Protein AF-A0A4P1RYN6-F1 (afdb_monomer_lite)

Secondary structure (DSSP, 8-state):
--SHHHHHHHHHHHHHHHHHTT-------EEEEEEEEE--S----EE---BSS-SS--B--SS--TTEEEEE----SSSTTPPPPEEEEEE-SSEEEEEE-SSSSSBTTTS-SPEEEETT-SEEEEEEE-SS-TT-EEEEEEEE--S----S---TT----B-TTSPBPHHHHHHHHTTSTT----TT-EEEE----EEEEEEEETTEEEEEEEE-SS-SS----TTSSS--EEEE-SS-SS---TT-TTTEE-TT-EEEETTEEEEEEEE-TTSSEEEEEE--SPBPPPHHHHHHHHHS---------TTGGG-------

pLDDT: mean 71.54, std 19.65, range [28.23, 97.56]

Radius of gyration: 27.35 Å; chains: 1; bounding box: 57×60×104 Å

Foldseek 3Di:
DDPPVVVVVVVVVVVVVVVVVPPPPVFDKFKWFQDDFFFAPDPDWFFWDWALDDPDPAADDPDPSNQKTKTWDDDLVPDPCQQTWIWIWHDDPFWIWIQTQQLRPRYSPPPPGTDTGTPVDFWDKDWHAYNVHRLQIFIKIKGADDPDDDPDDPDPPDDCQADPQRFGDPVVQVVCCVVPPPRRSHHRGIIMDRFRGWRWGWDADPLGIKIKTKTDQSRRQWQPQAPHPRFIWIFIPPVPPPHTHCPPLLGTAGQQEWDDDPNWIKGWDDADGNRRMTIMGGDPDDHTDPPCVVVCPPVVPPPPPPPDDPVVVVDDDDDDD

Sequence (321 aa):
MNDNGKMRVRFILISILLLFSFTMAFSHPIFVKLTKRTVSDDGSLSFVVFGNSPREHLKLPDINLSKAEFFEEYYTDTESDDPQISIMVMRFPDKDLLYIDKNNDEDLTDDGPPAVFPKNQNDFIFGIVGAKDKKQVTRILLRRWLISRDSGEKKPGHFGIYDSRGNLNREIVTHFAGRYPGFKGEAGSYYLDYRVNVSRGIVRFPDGTFQIGIFDANNNGLFNDGNGENPDLLLIDLNRDGKMSGLNPEEALYYDEGFKIGSQRYSLTEVDPYGRFIKITRATGKEKLPLLERMGGDTLKSTSTFKLNPGFWKLSFSDVI

Structure (mmCIF, N/CA/C/O backbone):
data_AF-A0A4P1RYN6-F1
#
_entry.id   AF-A0A4P1RYN6-F1
#
loop_
_atom_site.group_PDB
_atom_site.id
_atom_site.type_symbol
_atom_site.label_atom_id
_atom_site.label_alt_id
_atom_site.label_comp_id
_atom_site.label_asym_id
_atom_site.label_entity_id
_atom_site.label_seq_id
_atom_site.pdbx_PDB_ins_code
_atom_site.Cartn_x
_atom_site.Cartn_y
_atom_site.Cartn_z
_atom_site.occupancy
_atom_site.B_iso_or_equiv
_atom_site.auth_seq_id
_atom_site.auth_comp_id
_atom_site.auth_asym_id
_atom_site.auth_atom_id
_atom_site.pdbx_PDB_model_num
ATOM 1 N N . MET A 1 1 ? -30.256 -0.277 77.515 1.00 45.88 1 MET A N 1
ATOM 2 C CA . MET A 1 1 ? -29.701 0.685 76.535 1.00 45.88 1 MET A CA 1
ATOM 3 C C . MET A 1 1 ? -29.414 -0.061 75.242 1.00 45.88 1 MET A C 1
ATOM 5 O O . MET A 1 1 ? -28.937 -1.183 75.298 1.00 45.88 1 MET A O 1
ATOM 9 N N . ASN A 1 2 ? -29.831 0.526 74.121 1.00 44.12 2 ASN A N 1
ATOM 10 C CA . ASN A 1 2 ? -30.037 -0.087 72.805 1.00 44.12 2 ASN A CA 1
ATOM 11 C C . ASN A 1 2 ? -28.782 -0.694 72.154 1.00 44.12 2 ASN A C 1
ATOM 13 O O . ASN A 1 2 ? -27.929 0.051 71.680 1.00 44.12 2 ASN A O 1
ATOM 17 N N . ASP A 1 3 ? -28.755 -2.018 71.982 1.00 51.31 3 ASP A N 1
ATOM 18 C CA . ASP A 1 3 ? -27.774 -2.705 71.118 1.00 51.31 3 ASP A CA 1
ATOM 19 C C . ASP A 1 3 ? -28.290 -2.926 69.676 1.00 51.31 3 ASP A C 1
ATOM 21 O O . ASP A 1 3 ? -27.536 -3.210 68.746 1.00 51.31 3 ASP A O 1
ATOM 25 N N . ASN A 1 4 ? -29.581 -2.665 69.437 1.00 49.44 4 ASN A N 1
ATOM 26 C CA . ASN A 1 4 ? -30.209 -2.790 68.114 1.00 49.44 4 ASN A CA 1
ATOM 27 C C . ASN A 1 4 ? -29.807 -1.678 67.122 1.00 49.44 4 ASN A C 1
ATOM 29 O O . ASN A 1 4 ? -30.018 -1.816 65.916 1.00 49.44 4 ASN A O 1
ATOM 33 N N . GLY A 1 5 ? -29.205 -0.581 67.601 1.00 47.53 5 GLY A N 1
ATOM 34 C CA . GLY A 1 5 ? -28.750 0.531 66.756 1.00 47.53 5 GLY A CA 1
ATOM 35 C C . GLY A 1 5 ? -27.442 0.240 66.011 1.00 47.53 5 GLY A C 1
ATOM 36 O O . GLY A 1 5 ? -27.300 0.605 64.846 1.00 47.53 5 GLY A O 1
ATOM 37 N N . LYS A 1 6 ? -26.501 -0.480 66.638 1.00 49.19 6 LYS A N 1
ATOM 38 C CA . LYS A 1 6 ? -25.191 -0.791 66.033 1.00 49.19 6 LYS A CA 1
ATOM 39 C C . LYS A 1 6 ? -25.287 -1.844 64.928 1.00 49.19 6 LYS A C 1
ATOM 41 O O . LYS A 1 6 ? -24.531 -1.782 63.959 1.00 49.19 6 LYS A O 1
ATOM 46 N N . MET A 1 7 ? -26.235 -2.776 65.039 1.00 47.34 7 MET A N 1
ATOM 47 C CA . MET A 1 7 ? -26.428 -3.833 64.043 1.00 47.34 7 MET A CA 1
ATOM 48 C C . MET A 1 7 ? -27.028 -3.281 62.737 1.00 47.34 7 MET A C 1
ATOM 50 O O . MET A 1 7 ? -26.545 -3.609 61.657 1.00 47.34 7 MET A O 1
ATOM 54 N N . ARG A 1 8 ? -27.994 -2.351 62.817 1.00 50.94 8 ARG A N 1
ATOM 55 C CA . ARG A 1 8 ? -28.601 -1.713 61.630 1.00 50.94 8 ARG A CA 1
ATOM 56 C C . ARG A 1 8 ? -27.623 -0.829 60.850 1.00 50.94 8 ARG A C 1
ATOM 58 O O . ARG A 1 8 ? -27.636 -0.857 59.625 1.00 50.94 8 ARG A O 1
ATOM 65 N N . VAL A 1 9 ? -26.731 -0.108 61.533 1.00 53.78 9 VAL A N 1
ATOM 66 C CA . VAL A 1 9 ? -25.724 0.741 60.868 1.00 53.78 9 VAL A CA 1
ATOM 67 C C . VAL A 1 9 ? -24.670 -0.098 60.133 1.00 53.78 9 VAL A C 1
ATOM 69 O O . VAL A 1 9 ? -24.278 0.262 59.027 1.00 53.78 9 VAL A O 1
ATOM 72 N N . ARG A 1 10 ? -24.265 -1.257 60.680 1.00 50.97 10 ARG A N 1
ATOM 73 C CA . ARG A 1 10 ? -23.330 -2.177 60.002 1.00 50.97 10 ARG A CA 1
ATOM 74 C C . ARG A 1 10 ? -23.927 -2.802 58.736 1.00 50.97 10 ARG A C 1
ATOM 76 O O . ARG A 1 10 ? -23.230 -2.880 57.730 1.00 50.97 10 ARG A O 1
ATOM 83 N N . PHE A 1 11 ? -25.208 -3.179 58.750 1.00 50.38 11 PHE A N 1
ATOM 84 C CA . PHE A 1 11 ? -25.887 -3.705 57.556 1.00 50.38 11 PHE A CA 1
ATOM 85 C C . PHE A 1 11 ? -26.091 -2.644 56.466 1.00 50.38 11 PHE A C 1
ATOM 87 O O . PHE A 1 11 ? -25.940 -2.952 55.284 1.00 50.38 11 PHE A O 1
ATOM 94 N N . ILE A 1 12 ? -26.368 -1.391 56.840 1.00 55.41 12 ILE A N 1
ATOM 95 C CA . ILE A 1 12 ? -26.494 -0.284 55.881 1.00 55.41 12 ILE A CA 1
ATOM 96 C C . ILE A 1 12 ? -25.128 0.065 55.272 1.00 55.41 12 ILE A C 1
ATOM 98 O O . ILE A 1 12 ? -25.044 0.229 54.059 1.00 55.41 12 ILE A O 1
ATOM 102 N N . LEU A 1 13 ? -24.044 0.094 56.060 1.00 51.59 13 LEU A N 1
ATOM 103 C CA . LEU A 1 13 ? -22.701 0.359 55.526 1.00 51.59 13 LEU A CA 1
ATOM 104 C C . LEU A 1 13 ? -22.217 -0.742 54.572 1.00 51.59 13 LEU A C 1
ATOM 106 O O . LEU A 1 13 ? -21.633 -0.424 53.545 1.00 51.59 13 LEU A O 1
ATOM 110 N N . ILE A 1 14 ? -22.485 -2.017 54.879 1.00 54.03 14 ILE A N 1
ATOM 111 C CA . ILE A 1 14 ? -22.142 -3.151 54.002 1.00 54.03 14 ILE A CA 1
ATOM 112 C C . ILE A 1 14 ? -22.981 -3.118 52.719 1.00 54.03 14 ILE A C 1
ATOM 114 O O . ILE A 1 14 ? -22.451 -3.382 51.646 1.00 54.03 14 ILE A O 1
ATOM 118 N N . SER A 1 15 ? -24.255 -2.724 52.806 1.00 50.59 15 SER A N 1
ATOM 119 C CA . SER A 1 15 ? -25.119 -2.564 51.629 1.00 50.59 15 SER A CA 1
ATOM 120 C C . SER A 1 15 ? -24.674 -1.391 50.751 1.00 50.59 15 SER A C 1
ATOM 122 O O . SER A 1 15 ? -24.649 -1.532 49.536 1.00 50.59 15 SER A O 1
ATOM 124 N N . ILE A 1 16 ? -24.251 -0.266 51.342 1.00 53.31 16 ILE A N 1
ATOM 125 C CA . ILE A 1 16 ? -23.689 0.882 50.611 1.00 53.31 16 ILE A CA 1
ATOM 126 C C . ILE A 1 16 ? -22.320 0.531 50.011 1.00 53.31 16 ILE A C 1
ATOM 128 O O . ILE A 1 16 ? -22.065 0.892 48.866 1.00 53.31 16 ILE A O 1
ATOM 132 N N . LEU A 1 17 ? -21.467 -0.229 50.712 1.00 47.28 17 LEU A N 1
ATOM 133 C CA . LEU A 1 17 ? -20.202 -0.711 50.148 1.00 47.28 17 LEU A CA 1
ATOM 134 C C . LEU A 1 17 ? -20.437 -1.692 48.991 1.00 47.28 17 LEU A C 1
ATOM 136 O O . LEU A 1 17 ? -19.773 -1.566 47.970 1.00 47.28 17 LEU A O 1
ATOM 140 N N . LEU A 1 18 ? -21.398 -2.617 49.095 1.00 46.75 18 LEU A N 1
ATOM 141 C CA . LEU A 1 18 ? -21.762 -3.545 48.012 1.00 46.75 18 LEU A CA 1
ATOM 142 C C . LEU A 1 18 ? -22.437 -2.837 46.825 1.00 46.75 18 LEU A C 1
ATOM 144 O O . LEU A 1 18 ? -22.185 -3.214 45.684 1.00 46.75 18 LEU A O 1
ATOM 148 N N . LEU A 1 19 ? -23.207 -1.771 47.070 1.00 42.84 19 LEU A N 1
ATOM 149 C CA . LEU A 1 19 ? -23.756 -0.893 46.025 1.00 42.84 19 LEU A CA 1
ATOM 150 C C . LEU A 1 19 ? -22.673 -0.042 45.338 1.00 42.84 19 LEU A C 1
ATOM 152 O O . LEU A 1 19 ? -22.793 0.232 44.147 1.00 42.84 19 LEU A O 1
ATOM 156 N N . PHE A 1 20 ? -21.590 0.317 46.037 1.00 43.56 20 PHE A N 1
ATOM 157 C CA . PHE A 1 20 ? -20.422 0.991 45.448 1.00 43.56 20 PHE A CA 1
ATOM 158 C C . PHE A 1 20 ? -19.385 0.034 44.835 1.00 43.56 20 PHE A C 1
ATOM 160 O O . PHE A 1 20 ? -18.515 0.476 44.090 1.00 43.56 20 PHE A O 1
ATOM 167 N N . SER A 1 21 ? -19.477 -1.274 45.095 1.00 39.53 21 SER A N 1
ATOM 168 C CA . SER A 1 21 ? -18.511 -2.270 44.599 1.00 39.53 21 SER A CA 1
ATOM 169 C C . SER A 1 21 ? -18.768 -2.731 43.158 1.00 39.53 21 SER A C 1
ATOM 171 O O . SER A 1 21 ? -17.970 -3.495 42.624 1.00 39.53 21 SER A O 1
ATOM 173 N N . PHE A 1 22 ? -19.857 -2.295 42.512 1.00 42.94 22 PHE A N 1
ATOM 174 C CA . PHE A 1 22 ? -20.295 -2.837 41.214 1.00 42.94 22 PHE A CA 1
ATOM 175 C C . PHE A 1 22 ? -20.465 -1.816 40.079 1.00 42.94 22 PHE A C 1
ATOM 177 O O . PHE A 1 22 ? -21.094 -2.119 39.068 1.00 42.94 22 PHE A O 1
ATOM 184 N N . THR A 1 23 ? -19.859 -0.631 40.177 1.00 41.22 23 THR A N 1
ATOM 185 C CA . THR A 1 23 ? -19.832 0.335 39.059 1.00 41.22 23 THR A CA 1
ATOM 186 C C . THR A 1 23 ? -18.434 0.684 38.566 1.00 41.22 23 THR A C 1
ATOM 188 O O . THR A 1 23 ? -18.277 1.625 37.794 1.00 41.22 23 THR A O 1
ATOM 191 N N . MET A 1 24 ? -17.417 -0.133 38.859 1.00 43.09 24 MET A N 1
ATOM 192 C CA . MET A 1 24 ? -16.348 -0.294 37.871 1.00 43.09 24 MET A CA 1
ATOM 193 C C . MET A 1 24 ? -16.851 -1.268 36.810 1.00 43.09 24 MET A C 1
ATOM 195 O O . MET A 1 24 ? -16.515 -2.450 36.800 1.00 43.09 24 MET A O 1
ATOM 199 N N . ALA A 1 25 ? -17.712 -0.766 35.923 1.00 45.94 25 ALA A N 1
ATOM 200 C CA . ALA A 1 25 ? -17.967 -1.416 34.652 1.00 45.94 25 ALA A CA 1
ATOM 201 C C . ALA A 1 25 ? -16.651 -1.372 33.869 1.00 45.94 25 ALA A C 1
ATOM 203 O O . ALA A 1 25 ? -16.415 -0.463 33.074 1.00 45.94 25 ALA A O 1
ATOM 204 N N . PHE A 1 26 ? -15.760 -2.327 34.138 1.00 48.12 26 PHE A N 1
ATOM 205 C CA . PHE A 1 26 ? -14.611 -2.579 33.291 1.00 48.12 26 PHE A CA 1
ATOM 206 C C . PHE A 1 26 ? -15.174 -2.954 31.923 1.00 48.12 26 PHE A C 1
ATOM 208 O O . PHE A 1 26 ? -15.639 -4.070 31.679 1.00 48.12 26 PHE A O 1
ATOM 215 N N . SER A 1 27 ? -15.217 -1.955 31.047 1.00 62.97 27 SER A N 1
ATOM 216 C CA . SER A 1 27 ? -15.398 -2.127 29.619 1.00 62.97 27 SER A CA 1
ATOM 217 C C . SER A 1 27 ? -14.390 -3.174 29.172 1.00 62.97 27 SER A C 1
ATOM 219 O O . SER A 1 27 ? -13.199 -2.873 29.094 1.00 62.97 27 SER A O 1
ATOM 221 N N . HIS A 1 28 ? -14.850 -4.392 28.894 1.00 78.75 28 HIS A N 1
ATOM 222 C CA . HIS A 1 28 ? -13.962 -5.419 28.377 1.00 78.75 28 HIS A CA 1
ATOM 223 C C . HIS A 1 28 ? -13.408 -4.924 27.036 1.00 78.75 28 HIS A C 1
ATOM 225 O O . HIS A 1 28 ? -14.199 -4.518 26.177 1.00 78.75 28 HIS A O 1
ATOM 231 N N . PRO A 1 29 ? -12.077 -4.886 26.863 1.00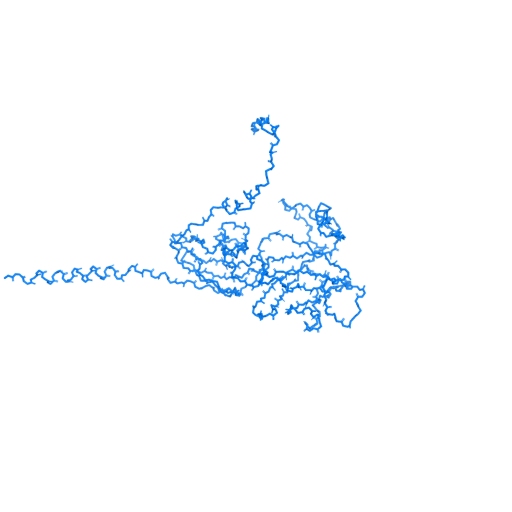 90.44 29 PRO A N 1
ATOM 232 C CA . PRO A 1 29 ? -11.491 -4.499 25.593 1.00 90.44 29 PRO A CA 1
ATOM 233 C C . PRO A 1 29 ? -11.952 -5.463 24.498 1.00 90.44 29 PRO A C 1
ATOM 235 O O . PRO A 1 29 ? -11.981 -6.679 24.693 1.00 90.44 29 PRO A O 1
ATOM 238 N N . ILE A 1 30 ? -12.303 -4.911 23.343 1.00 93.12 30 ILE A N 1
ATOM 239 C CA . ILE A 1 30 ? -12.638 -5.663 22.140 1.00 93.12 30 ILE A CA 1
ATOM 240 C C . ILE A 1 30 ? -11.361 -5.764 21.315 1.00 93.12 30 ILE A C 1
ATOM 242 O O . ILE A 1 30 ? -10.854 -4.760 20.817 1.00 93.12 30 ILE A O 1
ATOM 246 N N . PHE A 1 31 ? -10.848 -6.981 21.176 1.00 95.50 31 PHE A N 1
ATOM 247 C CA . PHE A 1 31 ? -9.730 -7.271 20.290 1.00 95.50 31 PHE A CA 1
ATOM 248 C C . PHE A 1 31 ? -10.263 -7.673 18.923 1.00 95.50 31 PHE A C 1
ATOM 250 O O . PHE A 1 31 ? -11.031 -8.630 18.802 1.00 95.50 31 PHE A O 1
ATOM 257 N N . VAL A 1 32 ? -9.840 -6.950 17.892 1.00 96.81 32 VAL A N 1
ATOM 258 C CA . VAL A 1 32 ? -10.214 -7.240 16.511 1.00 96.81 32 VAL A CA 1
ATOM 259 C C . VAL A 1 32 ? -8.988 -7.739 15.774 1.00 96.81 32 VAL A C 1
ATOM 261 O O . VAL A 1 32 ? -8.003 -7.020 15.631 1.00 96.81 32 VAL A O 1
ATOM 264 N N . LYS A 1 33 ? -9.056 -8.978 15.286 1.00 97.56 33 LYS A N 1
ATOM 265 C CA . LYS A 1 33 ? -8.029 -9.526 14.402 1.00 97.56 33 LYS A CA 1
ATOM 266 C C . LYS A 1 33 ? -8.206 -8.943 13.004 1.00 97.56 33 LYS A C 1
ATOM 268 O O . LYS A 1 33 ? -9.302 -9.007 12.445 1.00 97.56 33 LYS A O 1
ATOM 273 N N . LEU A 1 34 ? -7.121 -8.440 12.434 1.00 96.12 34 LEU A N 1
ATOM 274 C CA . LEU A 1 34 ? -7.081 -7.927 11.074 1.00 96.12 34 LEU A CA 1
ATOM 275 C C . LEU A 1 34 ? -6.435 -8.990 10.186 1.00 96.12 34 LEU A C 1
ATOM 277 O O . LEU A 1 34 ? -5.275 -9.357 10.361 1.00 96.12 34 LEU A O 1
ATOM 281 N N . THR A 1 35 ? -7.229 -9.584 9.303 1.00 92.50 35 THR A N 1
ATOM 282 C CA . THR A 1 35 ? -6.860 -10.805 8.571 1.00 92.50 35 THR A CA 1
ATOM 283 C C . THR A 1 35 ? -6.686 -10.586 7.080 1.00 92.50 35 THR A C 1
ATOM 285 O O . THR A 1 35 ? -6.128 -11.454 6.410 1.00 92.50 35 THR A O 1
ATOM 288 N N . LYS A 1 36 ? -7.158 -9.457 6.543 1.00 91.25 36 LYS A N 1
ATOM 289 C CA . LYS A 1 36 ? -7.130 -9.184 5.107 1.00 91.25 36 LYS A CA 1
ATOM 290 C C . LYS A 1 36 ? -6.455 -7.851 4.837 1.00 91.25 36 LYS A C 1
ATOM 292 O O . LYS A 1 36 ? -6.930 -6.818 5.286 1.00 91.25 36 LYS A O 1
ATOM 297 N N . ARG A 1 37 ? -5.392 -7.871 4.039 1.00 88.38 37 ARG A N 1
ATOM 298 C CA . ARG A 1 37 ? -4.730 -6.661 3.551 1.00 88.38 37 ARG A CA 1
ATOM 299 C C . ARG A 1 37 ? -5.320 -6.256 2.200 1.00 88.38 37 ARG A C 1
ATOM 301 O O . ARG A 1 37 ? -5.354 -7.078 1.280 1.00 88.38 37 ARG A O 1
ATOM 308 N N . THR A 1 38 ? -5.740 -5.009 2.044 1.00 86.19 38 THR A N 1
ATOM 309 C CA . THR A 1 38 ? -6.406 -4.507 0.830 1.00 86.19 38 THR A CA 1
ATOM 310 C C . THR A 1 38 ? -5.917 -3.122 0.441 1.00 86.19 38 THR A C 1
ATOM 312 O O . THR A 1 38 ? -5.397 -2.391 1.278 1.00 86.19 38 THR A O 1
ATOM 315 N N . VAL A 1 39 ? -6.215 -2.742 -0.797 1.00 79.00 39 VAL A N 1
ATOM 316 C CA . VAL A 1 39 ? -6.152 -1.349 -1.242 1.00 79.00 39 VAL A CA 1
ATOM 317 C C . VAL A 1 39 ? -7.227 -0.520 -0.538 1.00 79.00 39 VAL A C 1
ATOM 319 O O . VAL A 1 39 ? -8.285 -1.060 -0.186 1.00 79.00 39 VAL A O 1
ATOM 322 N N . SER A 1 40 ? -6.932 0.754 -0.278 1.00 72.00 40 SER A N 1
ATOM 323 C CA . SER A 1 40 ? -7.952 1.724 0.117 1.00 72.00 40 SER A CA 1
ATOM 324 C C . SER A 1 40 ? -8.970 1.892 -1.012 1.00 72.00 40 SER A C 1
ATOM 326 O O . SER A 1 40 ? -8.621 1.809 -2.188 1.00 72.00 40 SER A O 1
ATOM 328 N N . ASP A 1 41 ? -10.233 2.146 -0.671 1.00 72.25 41 ASP A N 1
ATOM 329 C CA . ASP A 1 41 ? -11.264 2.463 -1.668 1.00 72.25 41 ASP A CA 1
ATOM 330 C C . ASP A 1 41 ? -11.173 3.934 -2.154 1.00 72.25 41 ASP A C 1
ATOM 332 O O . ASP A 1 41 ? -12.057 4.427 -2.858 1.00 72.25 41 ASP A O 1
ATOM 336 N N . ASP A 1 42 ? -10.090 4.637 -1.793 1.00 65.94 42 ASP A N 1
ATOM 337 C CA . ASP A 1 42 ? -9.757 5.987 -2.251 1.00 65.94 42 ASP A CA 1
ATOM 338 C C . ASP A 1 42 ? -9.358 6.005 -3.738 1.00 65.94 42 ASP A C 1
ATOM 340 O O . ASP A 1 42 ? -8.508 5.245 -4.190 1.00 65.94 42 ASP A O 1
ATOM 344 N N . GLY A 1 43 ? -9.937 6.921 -4.518 1.00 54.00 43 GLY A N 1
ATOM 345 C CA . GLY A 1 43 ? -9.730 7.009 -5.971 1.00 54.00 43 GLY A CA 1
ATOM 346 C C . GLY A 1 43 ? -8.520 7.833 -6.436 1.00 54.00 43 GLY A C 1
ATOM 347 O O . GLY A 1 43 ? -8.575 8.405 -7.524 1.00 54.00 43 GLY A O 1
ATOM 348 N N . SER A 1 44 ? -7.465 7.982 -5.631 1.00 52.59 44 SER A N 1
ATOM 349 C CA . SER A 1 44 ? -6.297 8.801 -6.003 1.00 52.59 44 SER A CA 1
ATOM 350 C C . SER A 1 44 ? -5.328 8.069 -6.934 1.00 52.59 44 SER A C 1
ATOM 352 O O . SER A 1 44 ? -5.112 6.872 -6.781 1.00 52.59 44 SER A O 1
ATOM 354 N N . LEU A 1 45 ? -4.680 8.805 -7.840 1.00 54.00 45 LEU A N 1
ATOM 355 C CA . LEU A 1 45 ? -3.693 8.273 -8.783 1.00 54.00 45 LEU A CA 1
ATOM 356 C C . LEU A 1 45 ? -2.339 8.970 -8.589 1.00 54.00 45 LEU A C 1
ATOM 358 O O . LEU A 1 45 ? -2.279 10.198 -8.677 1.00 54.00 45 LEU A O 1
ATOM 362 N N . SER A 1 46 ? -1.266 8.194 -8.398 1.00 57.78 46 SER A N 1
ATOM 363 C CA . SER A 1 46 ? 0.121 8.662 -8.522 1.00 57.78 46 SER A CA 1
ATOM 364 C C . SER A 1 46 ? 0.765 8.061 -9.762 1.00 57.78 46 SER A C 1
ATOM 366 O O . SER A 1 46 ? 0.716 6.856 -9.982 1.00 57.78 46 SER A O 1
ATOM 368 N N . PHE A 1 47 ? 1.368 8.893 -10.604 1.00 60.69 47 PHE A N 1
ATOM 369 C CA . PHE A 1 47 ? 2.015 8.424 -11.829 1.00 60.69 47 PHE A CA 1
ATOM 370 C C . PHE A 1 47 ? 3.495 8.177 -11.604 1.00 60.69 47 PHE A C 1
ATOM 372 O O . PHE A 1 47 ? 4.160 8.965 -10.934 1.00 60.69 47 PHE A O 1
ATOM 379 N N . VAL A 1 48 ? 4.007 7.124 -12.241 1.00 61.81 48 VAL A N 1
ATOM 380 C CA . VAL A 1 48 ? 5.428 6.796 -12.205 1.00 61.81 48 VAL A CA 1
ATOM 381 C C . VAL A 1 48 ? 6.025 6.810 -13.595 1.00 61.81 48 VAL A C 1
ATOM 383 O O . VAL A 1 48 ? 5.394 6.430 -14.585 1.00 61.81 48 VAL A O 1
ATOM 386 N N . VAL A 1 49 ? 7.265 7.279 -13.668 1.00 65.19 49 VAL A N 1
ATOM 387 C CA . VAL A 1 49 ? 8.006 7.406 -14.918 1.00 65.19 49 VAL A CA 1
ATOM 388 C C . VAL A 1 49 ? 9.285 6.617 -14.767 1.00 65.19 49 VAL A C 1
ATOM 390 O O . VAL A 1 49 ? 10.142 6.980 -13.965 1.00 65.19 49 VAL A O 1
ATOM 393 N N . PHE A 1 50 ? 9.397 5.543 -15.541 1.00 73.56 50 PHE A N 1
ATOM 394 C CA . PHE A 1 50 ? 10.625 4.771 -15.592 1.00 73.56 50 PHE A CA 1
ATOM 395 C C . PHE A 1 50 ? 11.697 5.567 -16.350 1.00 73.56 50 PHE A C 1
ATOM 397 O O . PHE A 1 50 ? 11.430 6.137 -17.411 1.00 73.56 50 PHE A O 1
ATOM 404 N N . GLY A 1 51 ? 12.897 5.633 -15.783 1.00 73.50 51 GLY A N 1
ATOM 405 C CA . GLY A 1 51 ? 14.098 6.155 -16.421 1.00 73.50 51 GLY A CA 1
ATOM 406 C C . GLY A 1 51 ? 14.867 5.063 -17.163 1.00 73.50 51 GLY A C 1
ATOM 407 O O . GLY A 1 51 ? 14.638 3.876 -16.968 1.00 73.50 51 GLY A O 1
ATOM 408 N N . ASN A 1 52 ? 15.825 5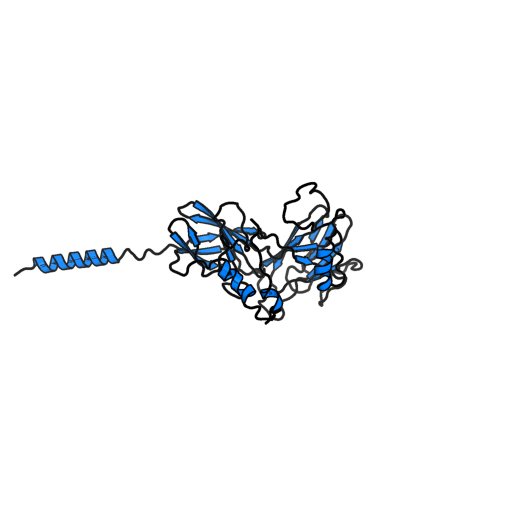.459 -17.999 1.00 79.56 52 ASN A N 1
ATOM 409 C CA . ASN A 1 52 ? 16.678 4.514 -18.740 1.00 79.56 52 ASN A CA 1
ATOM 410 C C . ASN A 1 52 ? 17.927 4.078 -17.952 1.00 79.56 52 ASN A C 1
ATOM 412 O O . ASN A 1 52 ? 18.771 3.354 -18.473 1.00 79.56 52 ASN A O 1
ATOM 416 N N . SER A 1 53 ? 18.077 4.564 -16.723 1.00 80.56 53 SER A N 1
ATOM 417 C CA . SER A 1 53 ? 19.166 4.234 -15.810 1.00 80.56 53 SER A CA 1
ATOM 418 C C . SER A 1 53 ? 18.650 4.304 -14.372 1.00 80.56 53 SER A C 1
ATOM 420 O O . SER A 1 53 ? 17.773 5.139 -14.115 1.00 80.56 53 SER A O 1
ATOM 422 N N . PRO A 1 54 ? 19.198 3.497 -13.448 1.00 82.25 54 PRO A N 1
ATOM 423 C CA . PRO A 1 54 ? 18.985 3.725 -12.024 1.00 82.25 54 PRO A CA 1
ATOM 424 C C . PRO A 1 54 ? 19.577 5.091 -11.641 1.00 82.25 54 PRO A C 1
ATOM 426 O O . PRO A 1 54 ? 20.524 5.572 -12.279 1.00 82.25 54 PRO A O 1
ATOM 429 N N . ARG A 1 55 ? 18.992 5.754 -10.649 1.00 74.81 55 ARG A N 1
ATOM 430 C CA . ARG A 1 55 ? 19.516 6.980 -10.038 1.00 74.81 55 ARG A CA 1
ATOM 431 C C . ARG A 1 55 ? 20.432 6.664 -8.857 1.00 74.81 55 ARG A C 1
ATOM 433 O O . ARG A 1 55 ? 21.196 7.543 -8.463 1.00 74.81 55 ARG A O 1
ATOM 440 N N . GLU A 1 56 ? 20.399 5.432 -8.356 1.00 75.56 56 GLU A N 1
ATOM 441 C CA . GLU A 1 56 ? 21.264 4.922 -7.290 1.00 75.56 56 GLU A CA 1
ATOM 442 C C . GLU A 1 56 ? 22.261 3.849 -7.765 1.00 75.56 56 GLU A C 1
ATOM 444 O O . GLU A 1 56 ? 22.286 3.438 -8.932 1.00 75.56 56 GLU A O 1
ATOM 449 N N . HIS A 1 57 ? 23.119 3.400 -6.845 1.00 84.25 57 HIS A N 1
ATOM 450 C CA . HIS A 1 57 ? 24.116 2.356 -7.079 1.00 84.25 57 HIS A CA 1
ATOM 451 C C . HIS A 1 57 ? 23.507 0.948 -6.987 1.00 84.25 57 HIS A C 1
ATOM 453 O O . HIS A 1 57 ? 23.939 0.122 -6.193 1.00 84.25 57 HIS A O 1
ATOM 459 N N . LEU A 1 58 ? 22.545 0.662 -7.861 1.00 87.44 58 LEU A N 1
ATOM 460 C CA . LEU A 1 58 ? 21.825 -0.608 -7.892 1.00 87.44 58 LEU A CA 1
ATOM 461 C C . LEU A 1 58 ? 22.685 -1.744 -8.472 1.00 87.44 58 LEU A C 1
ATOM 463 O O . LEU A 1 58 ? 23.214 -1.630 -9.588 1.00 87.44 58 LEU A O 1
ATOM 467 N N . LYS A 1 59 ? 22.793 -2.874 -7.765 1.00 91.69 59 LYS A N 1
ATOM 468 C CA . LYS A 1 59 ? 23.425 -4.082 -8.309 1.00 91.69 59 LYS A CA 1
ATOM 469 C C . LYS A 1 59 ? 22.434 -4.832 -9.203 1.00 91.69 59 LYS A C 1
ATOM 471 O O . LYS A 1 59 ? 21.325 -5.174 -8.807 1.00 91.69 59 LYS A O 1
ATOM 476 N N . LEU A 1 60 ? 22.842 -5.063 -10.452 1.00 92.69 60 LEU A N 1
ATOM 477 C CA . LEU A 1 60 ? 21.975 -5.579 -11.513 1.00 92.69 60 LEU A CA 1
ATOM 478 C C . LEU A 1 60 ? 22.295 -7.036 -11.872 1.00 92.69 60 LEU A C 1
ATOM 480 O O . LEU A 1 60 ? 23.458 -7.445 -11.810 1.00 92.69 60 LEU A O 1
ATOM 484 N N . PRO A 1 61 ? 21.292 -7.819 -12.311 1.00 91.31 61 PRO A N 1
ATOM 485 C CA . PRO A 1 61 ? 21.515 -9.169 -12.818 1.00 91.31 61 PRO A CA 1
ATOM 486 C C . PRO A 1 61 ? 22.347 -9.163 -14.106 1.00 91.31 61 PRO A C 1
ATOM 488 O O . PRO A 1 61 ? 22.242 -8.256 -14.933 1.00 91.31 61 PRO A O 1
ATOM 491 N N . ASP A 1 62 ? 23.133 -10.224 -14.305 1.00 91.50 62 ASP A N 1
ATOM 492 C CA . ASP A 1 62 ? 23.962 -10.422 -15.500 1.00 91.50 62 ASP A CA 1
ATOM 493 C C . ASP A 1 62 ? 23.107 -10.851 -16.708 1.00 91.50 62 ASP A C 1
ATOM 495 O O . ASP A 1 62 ? 22.970 -12.031 -17.039 1.00 91.50 62 ASP A O 1
ATOM 499 N N . ILE A 1 63 ? 22.438 -9.871 -17.320 1.00 89.62 63 ILE A N 1
ATOM 500 C CA . ILE A 1 63 ? 21.544 -10.031 -18.474 1.00 89.62 63 ILE A CA 1
ATOM 501 C C . ILE A 1 63 ? 21.708 -8.866 -19.461 1.00 89.62 63 ILE A C 1
ATOM 503 O O . ILE A 1 63 ? 22.375 -7.870 -19.195 1.00 89.62 63 ILE A O 1
ATOM 507 N N . ASN A 1 64 ? 21.062 -8.953 -20.627 1.00 89.31 64 ASN A N 1
ATOM 508 C CA . ASN A 1 64 ? 21.038 -7.840 -21.575 1.00 89.31 64 ASN A CA 1
ATOM 509 C C . ASN A 1 64 ? 20.113 -6.707 -21.088 1.00 89.31 64 ASN A C 1
ATOM 511 O O . ASN A 1 64 ? 18.894 -6.795 -21.222 1.00 89.31 64 ASN A O 1
ATOM 515 N N . LEU A 1 65 ? 20.718 -5.617 -20.616 1.00 87.00 65 LEU A N 1
ATOM 516 C CA . LEU A 1 65 ? 20.033 -4.445 -20.060 1.00 87.00 65 LEU A CA 1
ATOM 517 C C . LEU A 1 65 ? 19.669 -3.365 -21.095 1.00 87.00 65 LEU A C 1
ATOM 519 O O . LEU A 1 65 ? 19.148 -2.320 -20.729 1.00 87.00 65 LEU A O 1
ATOM 523 N N . SER A 1 66 ? 19.896 -3.587 -22.396 1.00 85.50 66 SER A N 1
ATOM 524 C CA . SER A 1 66 ? 19.672 -2.561 -23.442 1.00 85.50 66 SER A CA 1
ATOM 525 C C . SER A 1 66 ? 18.231 -2.039 -23.551 1.00 85.50 66 SER A C 1
ATOM 527 O O . SER A 1 66 ? 17.997 -1.017 -24.193 1.00 85.50 66 SER A O 1
ATOM 529 N N . LYS A 1 67 ? 17.265 -2.746 -22.957 1.00 84.00 67 LYS A N 1
ATOM 530 C CA . LYS A 1 67 ? 15.843 -2.374 -22.898 1.00 84.00 67 LYS A CA 1
ATOM 531 C C . LYS A 1 67 ? 15.316 -2.275 -21.464 1.00 84.00 67 LYS A C 1
ATOM 533 O O . LYS A 1 67 ? 14.102 -2.311 -21.272 1.00 84.00 67 LYS A O 1
ATOM 538 N N . ALA A 1 68 ? 16.213 -2.258 -20.482 1.00 88.50 68 ALA A N 1
ATOM 539 C CA . ALA A 1 68 ? 15.835 -2.098 -19.093 1.00 88.50 68 ALA A CA 1
ATOM 540 C C . ALA A 1 68 ? 15.401 -0.651 -18.853 1.00 88.50 68 ALA A C 1
ATOM 542 O O . ALA A 1 68 ? 16.052 0.288 -19.311 1.00 88.50 68 ALA A O 1
ATOM 543 N N . GLU A 1 69 ? 14.304 -0.491 -18.130 1.00 87.38 69 GLU A N 1
ATOM 544 C CA . GLU A 1 69 ? 13.909 0.790 -17.564 1.00 87.38 69 GLU A CA 1
ATOM 545 C C . GLU A 1 69 ? 13.831 0.637 -16.045 1.00 87.38 69 GLU A C 1
ATOM 547 O O . GLU A 1 69 ? 13.573 -0.453 -15.536 1.00 87.38 69 GLU A O 1
ATOM 552 N N . PHE A 1 70 ? 14.054 1.723 -15.322 1.00 84.69 70 PHE A N 1
ATOM 553 C CA . PHE A 1 70 ? 14.251 1.723 -13.879 1.00 84.69 70 PHE A CA 1
ATOM 554 C C . PHE A 1 70 ? 13.302 2.703 -13.226 1.00 84.69 70 PHE A C 1
ATOM 556 O O . PHE A 1 70 ? 13.049 3.787 -13.751 1.00 84.69 70 PHE A O 1
ATOM 563 N N . PHE A 1 71 ? 12.773 2.320 -12.084 1.00 78.69 71 PHE A N 1
ATOM 564 C CA . PHE A 1 71 ? 11.943 3.173 -11.274 1.00 78.69 71 PHE A CA 1
ATOM 565 C C . PHE A 1 71 ? 12.315 2.996 -9.814 1.00 78.69 71 PHE A C 1
ATOM 567 O O . PHE A 1 71 ? 12.553 1.878 -9.369 1.00 78.69 71 PHE A O 1
ATOM 574 N N . GLU A 1 72 ? 12.318 4.115 -9.107 1.00 71.69 72 GLU A N 1
ATOM 575 C CA . GLU A 1 72 ? 12.664 4.203 -7.701 1.00 71.69 72 GLU A CA 1
ATOM 576 C C . GLU A 1 72 ? 11.569 4.976 -6.976 1.00 71.69 72 GLU A C 1
ATOM 578 O O . GLU A 1 72 ? 11.227 6.097 -7.374 1.00 71.69 72 GLU A O 1
ATOM 583 N N . GLU A 1 73 ? 11.014 4.375 -5.928 1.00 66.19 73 GLU A N 1
ATOM 584 C CA . GLU A 1 73 ? 10.125 5.052 -4.984 1.00 66.19 73 GLU A CA 1
ATOM 585 C C . GLU A 1 73 ? 9.993 4.232 -3.716 1.00 66.19 73 GLU A C 1
ATOM 587 O O . GLU A 1 73 ? 9.265 3.251 -3.734 1.00 66.19 73 GLU A O 1
ATOM 592 N N . TYR A 1 74 ? 10.600 4.669 -2.613 1.00 63.47 74 TYR A N 1
ATOM 593 C CA . TYR A 1 74 ? 9.917 4.741 -1.317 1.00 63.47 74 TYR A CA 1
ATOM 594 C C . TYR A 1 74 ? 10.740 5.545 -0.299 1.00 63.47 74 TYR A C 1
ATOM 596 O O . TYR A 1 74 ? 11.950 5.664 -0.455 1.00 63.47 74 TYR A O 1
ATOM 604 N N . TYR A 1 75 ? 10.053 6.121 0.693 1.00 57.03 75 TYR A N 1
ATOM 605 C CA . TYR A 1 75 ? 10.603 6.800 1.872 1.00 57.03 75 TYR A CA 1
ATOM 606 C C . TYR A 1 75 ? 9.695 6.410 3.058 1.00 57.03 75 TYR A C 1
ATOM 608 O O . TYR A 1 75 ? 8.562 6.874 3.151 1.00 57.03 75 TYR A O 1
ATOM 616 N N . THR A 1 76 ? 10.160 5.510 3.926 1.00 53.66 76 THR A N 1
ATOM 617 C CA . THR A 1 76 ? 9.500 4.984 5.136 1.00 53.66 76 THR A CA 1
ATOM 618 C C . THR A 1 76 ? 9.364 6.035 6.235 1.00 53.66 76 THR A C 1
ATOM 620 O O . THR A 1 76 ? 8.719 5.760 7.246 1.00 53.66 76 THR A O 1
ATOM 623 N N . ASP A 1 77 ? 10.002 7.202 6.074 1.00 53.22 77 ASP A N 1
ATOM 624 C CA . ASP A 1 77 ? 10.147 8.283 7.060 1.00 53.22 77 ASP A CA 1
ATOM 625 C C . ASP A 1 77 ? 10.737 7.835 8.418 1.00 53.22 77 ASP A C 1
ATOM 627 O O . ASP A 1 77 ? 10.815 8.623 9.363 1.00 53.22 77 ASP A O 1
ATOM 631 N N . THR A 1 78 ? 11.200 6.583 8.535 1.00 52.28 78 THR A N 1
ATOM 632 C CA . THR A 1 78 ? 11.802 6.049 9.769 1.00 52.28 78 THR A CA 1
ATOM 633 C C . THR A 1 78 ? 13.304 6.321 9.865 1.00 52.28 78 THR A C 1
ATOM 635 O O . THR A 1 78 ? 13.862 6.302 10.966 1.00 52.28 78 THR A O 1
ATOM 638 N N . GLU A 1 79 ? 13.956 6.626 8.738 1.00 53.22 79 GLU A N 1
ATOM 639 C CA . GLU A 1 79 ? 15.389 6.913 8.636 1.00 53.22 79 GLU A CA 1
ATOM 640 C C . GLU A 1 79 ? 15.647 8.114 7.716 1.00 53.22 79 GLU A C 1
ATOM 642 O O . GLU A 1 79 ? 14.903 8.367 6.772 1.00 53.22 79 GLU A O 1
ATOM 647 N N . SER A 1 80 ? 16.721 8.865 7.980 1.00 51.31 80 SER A N 1
ATOM 648 C CA . SER A 1 80 ? 17.148 9.973 7.112 1.00 51.31 80 SER A CA 1
ATOM 649 C C . SER A 1 80 ? 17.693 9.507 5.755 1.00 51.31 80 SER A C 1
ATOM 651 O O . SER A 1 80 ? 17.691 10.295 4.811 1.00 51.31 80 SER A O 1
ATOM 653 N N . ASP A 1 81 ? 18.115 8.241 5.675 1.00 56.00 81 ASP A N 1
ATOM 654 C CA . ASP A 1 81 ? 18.775 7.596 4.531 1.00 56.00 81 ASP A CA 1
ATOM 655 C C . ASP A 1 81 ? 18.015 6.323 4.107 1.00 56.00 81 ASP A C 1
ATOM 657 O O . ASP A 1 81 ? 18.614 5.271 3.890 1.00 56.00 81 ASP A O 1
ATOM 661 N N . ASP A 1 82 ? 16.683 6.380 4.095 1.00 57.78 82 ASP A N 1
ATOM 662 C CA . ASP A 1 82 ? 15.861 5.210 3.789 1.00 57.78 82 ASP A CA 1
ATOM 663 C C . ASP A 1 82 ? 16.119 4.689 2.355 1.00 57.78 82 ASP A C 1
ATOM 665 O O . ASP A 1 82 ? 16.126 5.502 1.421 1.00 57.78 82 ASP A O 1
ATOM 669 N N . PRO A 1 83 ? 16.345 3.371 2.155 1.00 54.62 83 PRO A N 1
ATOM 670 C CA . PRO A 1 83 ? 16.648 2.834 0.835 1.00 54.62 83 PRO A CA 1
ATOM 671 C C . PRO A 1 83 ? 15.414 2.920 -0.059 1.00 54.62 83 PRO A C 1
ATOM 673 O O . PRO A 1 83 ? 14.297 2.588 0.356 1.00 54.62 83 PRO A O 1
ATOM 676 N N . GLN A 1 84 ? 15.630 3.377 -1.289 1.00 66.94 84 GLN A N 1
ATOM 677 C CA . GLN A 1 84 ? 14.573 3.517 -2.275 1.00 66.94 84 GLN A CA 1
ATOM 678 C C . GLN A 1 84 ? 14.235 2.137 -2.824 1.00 66.94 84 GLN A C 1
ATOM 680 O O . GLN A 1 84 ? 15.105 1.335 -3.141 1.00 66.94 84 GLN A O 1
ATOM 685 N N . ILE A 1 85 ? 12.946 1.861 -2.987 1.00 68.69 85 ILE A N 1
ATOM 686 C CA . ILE A 1 85 ? 12.534 0.630 -3.652 1.00 68.69 85 ILE A CA 1
ATOM 687 C C . ILE A 1 85 ? 12.925 0.732 -5.114 1.00 68.69 85 ILE A C 1
ATOM 689 O O . ILE A 1 85 ? 12.378 1.565 -5.840 1.00 68.69 85 ILE A O 1
ATOM 693 N N . SER A 1 86 ? 13.795 -0.171 -5.541 1.00 81.69 86 SER A N 1
ATOM 694 C CA . SER A 1 86 ? 14.269 -0.247 -6.911 1.00 81.69 86 SER A CA 1
ATOM 695 C C . SER A 1 86 ? 13.506 -1.293 -7.720 1.00 81.69 86 SER A C 1
ATOM 697 O O . SER A 1 86 ? 13.432 -2.478 -7.382 1.00 81.69 86 SER A O 1
ATOM 699 N N . ILE A 1 87 ? 12.926 -0.855 -8.838 1.00 86.25 87 ILE A N 1
ATOM 700 C CA . ILE A 1 87 ? 12.230 -1.711 -9.797 1.00 86.25 87 ILE A CA 1
ATOM 701 C C . ILE A 1 87 ? 12.883 -1.552 -11.162 1.00 86.25 87 ILE A C 1
ATOM 703 O O . ILE A 1 87 ? 12.792 -0.500 -11.793 1.00 86.25 87 ILE A O 1
ATOM 707 N N . MET A 1 88 ? 13.455 -2.638 -11.675 1.00 91.19 88 MET A N 1
ATOM 708 C CA . MET A 1 88 ? 13.862 -2.732 -13.071 1.00 91.19 88 MET A CA 1
ATOM 709 C C . MET A 1 88 ? 12.798 -3.485 -13.873 1.00 91.19 88 MET A C 1
ATOM 711 O O . MET A 1 88 ? 12.441 -4.625 -13.570 1.00 91.19 88 MET A O 1
ATOM 715 N N . VAL A 1 89 ? 12.314 -2.870 -14.947 1.00 89.62 89 VAL A N 1
ATOM 716 C CA . VAL A 1 89 ? 11.374 -3.477 -15.888 1.00 89.62 89 VAL A CA 1
ATOM 717 C C . VAL A 1 89 ? 12.062 -3.811 -17.205 1.00 89.62 89 VAL A C 1
ATOM 719 O O . VAL A 1 89 ? 12.745 -2.987 -17.807 1.00 89.62 89 VAL A O 1
ATOM 722 N N . MET A 1 90 ? 11.827 -5.026 -17.698 1.00 90.06 90 MET A N 1
ATOM 723 C CA . MET A 1 90 ? 12.123 -5.402 -19.078 1.00 90.06 90 MET A CA 1
ATOM 724 C C . MET A 1 90 ? 10.823 -5.670 -19.826 1.00 90.06 90 MET A C 1
ATOM 726 O O . MET A 1 90 ? 10.050 -6.558 -19.451 1.00 90.06 90 MET A O 1
ATOM 730 N N . ARG A 1 91 ? 10.583 -4.917 -20.903 1.00 86.00 91 ARG A N 1
ATOM 731 C CA . ARG A 1 91 ? 9.330 -5.001 -21.661 1.00 86.00 91 ARG A CA 1
ATOM 732 C C . ARG A 1 91 ? 9.401 -5.985 -22.823 1.00 86.00 91 ARG A C 1
ATOM 734 O O . ARG A 1 91 ? 10.294 -5.900 -23.668 1.00 86.00 91 ARG A O 1
ATOM 741 N N . PHE A 1 92 ? 8.403 -6.861 -22.913 1.00 85.62 92 PHE A N 1
ATOM 742 C CA . PHE A 1 92 ? 8.212 -7.807 -24.015 1.00 85.62 92 PHE A CA 1
ATOM 743 C C . PHE A 1 92 ? 6.815 -7.639 -24.643 1.00 85.62 92 PHE A C 1
ATOM 745 O O . PHE A 1 92 ? 5.942 -6.991 -24.056 1.00 85.62 92 PHE A O 1
ATOM 752 N N . PRO A 1 93 ? 6.574 -8.191 -25.851 1.00 84.19 93 PRO A N 1
ATOM 753 C CA . PRO A 1 93 ? 5.284 -8.044 -26.530 1.00 84.19 93 PRO A CA 1
ATOM 754 C C . PRO A 1 93 ? 4.077 -8.578 -25.741 1.00 84.19 93 PRO A C 1
ATOM 756 O O . PRO A 1 93 ? 2.992 -8.014 -25.840 1.00 84.19 93 PRO A O 1
ATOM 759 N N . ASP A 1 94 ? 4.252 -9.646 -24.960 1.00 85.31 94 ASP A N 1
ATOM 760 C CA . ASP A 1 94 ? 3.185 -10.376 -24.259 1.00 85.31 94 ASP A CA 1
ATOM 761 C C . ASP A 1 94 ? 3.206 -10.204 -22.728 1.00 85.31 94 ASP A C 1
ATOM 763 O O . ASP A 1 94 ? 2.212 -10.477 -22.047 1.00 85.31 94 ASP A O 1
ATOM 767 N N . LYS A 1 95 ? 4.317 -9.719 -22.168 1.00 88.00 95 LYS A N 1
ATOM 768 C CA . LYS A 1 95 ? 4.524 -9.542 -20.723 1.00 88.00 95 LYS A CA 1
ATOM 769 C C . LYS A 1 95 ? 5.591 -8.497 -20.441 1.00 88.00 95 LYS A C 1
ATOM 771 O O . LYS A 1 95 ? 6.417 -8.213 -21.298 1.00 88.00 95 LYS A O 1
ATOM 776 N N . ASP A 1 96 ? 5.621 -7.996 -19.216 1.00 88.62 96 ASP A N 1
ATOM 777 C CA . ASP A 1 96 ? 6.816 -7.344 -18.686 1.00 88.62 96 ASP A CA 1
ATOM 778 C C . ASP A 1 96 ? 7.419 -8.216 -17.586 1.00 88.62 96 ASP A C 1
ATOM 780 O O . ASP A 1 96 ? 6.696 -8.926 -16.881 1.00 88.62 96 ASP A O 1
ATOM 784 N N . LEU A 1 97 ? 8.744 -8.195 -17.481 1.00 92.94 97 LEU A N 1
ATOM 785 C CA . LEU A 1 97 ? 9.482 -8.817 -16.389 1.00 92.94 97 LEU A CA 1
ATOM 786 C C . LEU A 1 97 ? 9.873 -7.723 -15.401 1.00 92.94 97 LEU A C 1
ATOM 788 O O . LEU A 1 97 ? 10.510 -6.750 -15.800 1.00 92.94 97 LEU A O 1
ATOM 792 N N . LEU A 1 98 ? 9.468 -7.885 -14.146 1.00 91.81 98 LEU A N 1
ATOM 793 C CA . LEU A 1 98 ? 9.739 -6.957 -13.056 1.00 91.81 98 LEU A CA 1
ATOM 794 C C . LEU A 1 98 ? 10.788 -7.578 -12.135 1.00 91.81 98 LEU A C 1
ATOM 796 O O . LEU A 1 98 ? 10.526 -8.587 -11.479 1.00 91.81 98 LEU A O 1
ATOM 800 N N . TYR A 1 99 ? 11.966 -6.979 -12.097 1.00 93.38 99 TYR A N 1
ATOM 801 C CA . TYR A 1 99 ? 12.970 -7.222 -11.072 1.00 93.38 99 TYR A CA 1
ATOM 802 C C . TYR A 1 99 ? 12.712 -6.185 -9.991 1.00 93.38 99 TYR A C 1
ATOM 804 O O . TYR A 1 99 ? 12.672 -4.993 -10.284 1.00 93.38 99 TYR A O 1
ATOM 812 N N . ILE A 1 100 ? 12.420 -6.655 -8.791 1.00 90.62 100 ILE A N 1
ATOM 813 C CA . ILE A 1 100 ? 11.962 -5.833 -7.679 1.00 90.62 100 ILE A CA 1
ATOM 814 C C . ILE A 1 100 ? 12.901 -6.152 -6.537 1.00 90.62 100 ILE A C 1
ATOM 816 O O . ILE A 1 100 ? 12.988 -7.331 -6.193 1.00 90.62 100 ILE A O 1
ATOM 820 N N . ASP A 1 101 ? 13.515 -5.120 -5.976 1.00 88.38 101 ASP A N 1
ATOM 821 C CA . ASP A 1 101 ? 14.236 -5.200 -4.714 1.00 88.38 101 ASP A CA 1
ATOM 822 C C . ASP A 1 101 ? 13.222 -5.469 -3.588 1.00 88.38 101 ASP A C 1
ATOM 824 O O . ASP A 1 101 ? 12.447 -4.598 -3.187 1.00 88.38 101 ASP A O 1
ATOM 828 N N . LYS A 1 102 ? 13.107 -6.727 -3.157 1.00 88.38 102 LYS A N 1
ATOM 829 C CA . LYS A 1 102 ? 12.103 -7.184 -2.182 1.00 88.38 102 LYS A CA 1
ATOM 830 C C . LYS A 1 102 ? 12.609 -7.093 -0.754 1.00 88.38 102 LYS A C 1
ATOM 832 O O . LYS A 1 102 ? 11.783 -7.182 0.161 1.00 88.38 102 LYS A O 1
ATOM 837 N N . ASN A 1 103 ? 13.916 -7.007 -0.546 1.00 87.25 103 ASN A N 1
ATOM 838 C CA . ASN A 1 103 ? 14.552 -6.957 0.768 1.00 87.25 103 ASN A CA 1
ATOM 839 C C . ASN A 1 103 ? 15.125 -5.565 1.108 1.00 87.25 103 ASN A C 1
ATOM 841 O O . ASN A 1 103 ? 15.546 -5.387 2.259 1.00 87.25 103 ASN A O 1
ATOM 845 N N . ASN A 1 104 ? 15.022 -4.620 0.166 1.00 82.12 104 ASN A N 1
ATOM 846 C CA . ASN A 1 104 ? 15.404 -3.212 0.237 1.00 82.12 104 ASN A CA 1
ATOM 847 C C . ASN A 1 104 ? 16.899 -3.030 0.526 1.00 82.12 104 ASN A C 1
ATOM 849 O O . ASN A 1 104 ? 17.263 -2.312 1.462 1.00 82.12 104 ASN A O 1
ATOM 853 N N . ASP A 1 105 ? 17.748 -3.765 -0.195 1.00 85.44 105 ASP A N 1
ATOM 854 C CA . ASP A 1 105 ? 19.206 -3.754 -0.021 1.00 85.44 105 ASP A CA 1
ATOM 855 C C . ASP A 1 105 ? 20.003 -3.321 -1.262 1.00 85.44 105 ASP A C 1
ATOM 857 O O . ASP A 1 105 ? 21.234 -3.416 -1.259 1.00 85.44 105 ASP A O 1
ATOM 861 N N . GLU A 1 106 ? 19.317 -2.795 -2.280 1.00 86.38 106 GLU A N 1
ATOM 862 C CA . GLU A 1 106 ? 19.893 -2.299 -3.532 1.00 86.38 106 GLU A CA 1
ATOM 863 C C . GLU A 1 106 ? 20.584 -3.409 -4.363 1.00 86.38 106 GLU A C 1
ATOM 865 O O . GLU A 1 106 ? 21.459 -3.135 -5.199 1.00 86.38 106 GLU A O 1
ATOM 870 N N . ASP A 1 107 ? 20.180 -4.677 -4.188 1.00 89.94 107 ASP A N 1
ATOM 871 C CA . ASP A 1 107 ? 20.706 -5.834 -4.919 1.00 89.94 107 ASP A CA 1
ATOM 872 C C . ASP A 1 107 ? 19.627 -6.699 -5.593 1.00 89.94 107 ASP A C 1
ATOM 874 O O . ASP A 1 107 ? 19.223 -7.754 -5.112 1.00 89.94 107 ASP A O 1
ATOM 878 N N . LEU A 1 108 ? 19.298 -6.367 -6.849 1.00 91.88 108 LEU A N 1
ATOM 879 C CA . LEU A 1 108 ? 18.340 -7.140 -7.655 1.00 91.88 108 LEU A CA 1
ATOM 880 C C . LEU A 1 108 ? 18.786 -8.578 -7.988 1.00 91.88 108 LEU A C 1
ATOM 882 O O . LEU A 1 108 ? 18.072 -9.301 -8.696 1.00 91.88 108 LEU A O 1
ATOM 886 N N . THR A 1 109 ? 19.992 -8.995 -7.589 1.00 93.31 109 THR A N 1
ATOM 887 C CA . THR A 1 109 ? 20.525 -10.327 -7.903 1.00 93.31 109 THR A CA 1
ATOM 888 C C . THR A 1 109 ? 20.109 -11.397 -6.903 1.00 93.31 109 THR A C 1
ATOM 890 O O . THR A 1 109 ? 20.224 -12.584 -7.232 1.00 93.31 109 THR A O 1
ATOM 893 N N . ASP A 1 110 ? 19.589 -11.016 -5.732 1.00 92.81 110 ASP A N 1
ATOM 894 C CA . ASP A 1 110 ? 19.226 -11.957 -4.670 1.00 92.81 110 ASP A CA 1
ATOM 895 C C . ASP A 1 110 ? 17.714 -12.071 -4.371 1.00 92.81 110 ASP A C 1
ATOM 897 O O . ASP A 1 110 ? 17.286 -13.006 -3.689 1.00 92.81 110 ASP A O 1
ATOM 901 N N . ASP A 1 111 ? 16.875 -11.272 -5.040 1.00 91.38 111 ASP A N 1
ATOM 902 C CA . ASP A 1 111 ? 15.402 -11.294 -4.934 1.00 91.38 111 ASP A CA 1
ATOM 903 C C . ASP A 1 111 ? 14.699 -12.472 -5.627 1.00 91.38 111 ASP A C 1
ATOM 905 O O . ASP A 1 111 ? 13.457 -12.564 -5.692 1.00 91.38 111 ASP A O 1
ATOM 909 N N . GLY A 1 112 ? 15.490 -13.387 -6.183 1.00 91.00 112 GLY A N 1
ATOM 910 C CA . GLY A 1 112 ? 15.030 -14.506 -6.989 1.00 91.00 112 GLY A CA 1
ATOM 911 C C . GLY A 1 112 ? 14.655 -14.109 -8.426 1.00 91.00 112 GLY A C 1
ATOM 912 O O . GLY A 1 112 ? 15.101 -13.090 -8.948 1.00 91.00 112 GLY A O 1
ATOM 913 N N . PRO A 1 113 ? 13.867 -14.941 -9.131 1.00 92.94 113 PRO A N 1
ATOM 914 C CA . PRO A 1 113 ? 13.515 -14.671 -10.521 1.00 92.94 113 PRO A CA 1
ATOM 915 C C . PRO A 1 113 ? 12.594 -13.445 -10.653 1.00 92.94 113 PRO A C 1
ATOM 917 O O . PRO A 1 113 ? 11.793 -13.178 -9.747 1.00 92.94 113 PRO A O 1
ATOM 920 N N . PRO A 1 114 ? 12.631 -12.746 -11.807 1.00 94.31 114 PRO A N 1
ATOM 921 C CA . PRO A 1 114 ? 11.758 -11.607 -12.044 1.00 94.31 114 PRO A CA 1
ATOM 922 C C . PRO A 1 114 ? 10.293 -12.032 -12.012 1.00 94.31 114 PRO A C 1
ATOM 924 O O . PRO A 1 114 ? 9.911 -13.092 -12.525 1.00 94.31 114 PRO A O 1
ATOM 927 N N . ALA A 1 115 ? 9.452 -11.170 -11.457 1.00 94.56 115 ALA A N 1
ATOM 928 C CA . ALA A 1 115 ? 8.022 -11.364 -11.518 1.00 94.56 115 ALA A CA 1
ATOM 929 C C . ALA A 1 115 ? 7.514 -11.139 -12.946 1.00 94.56 115 ALA A C 1
ATOM 931 O O . ALA A 1 115 ? 7.929 -10.218 -13.649 1.00 94.56 115 ALA A O 1
ATOM 932 N N . VAL A 1 116 ? 6.589 -11.988 -13.382 1.00 94.38 116 VAL A N 1
ATOM 933 C CA . VAL A 1 116 ? 5.948 -11.856 -14.689 1.00 94.38 116 VAL A CA 1
ATOM 934 C C . VAL A 1 116 ? 4.686 -11.020 -14.522 1.00 94.38 116 VAL A C 1
ATOM 936 O O . VAL A 1 116 ? 3.787 -11.430 -13.792 1.00 94.38 116 VAL A O 1
ATOM 939 N N . PHE A 1 117 ? 4.595 -9.892 -15.231 1.00 89.88 117 PHE A N 1
ATOM 940 C CA . PHE A 1 117 ? 3.392 -9.060 -15.314 1.00 89.88 117 PHE A CA 1
ATOM 941 C C . PHE A 1 117 ? 2.793 -9.119 -16.736 1.00 89.88 117 PHE A C 1
ATOM 943 O O . PHE A 1 117 ? 3.157 -8.306 -17.600 1.00 89.88 117 PHE A O 1
ATOM 950 N N . PRO A 1 118 ? 1.883 -10.077 -17.013 1.00 87.88 118 PRO A N 1
ATOM 951 C CA . PRO A 1 118 ? 1.274 -10.289 -18.329 1.00 87.88 118 PRO A CA 1
ATOM 952 C C . PRO A 1 118 ? 0.562 -9.055 -18.893 1.00 87.88 118 PRO A C 1
ATOM 954 O O . PRO A 1 118 ? -0.061 -8.298 -18.151 1.00 87.88 118 PRO A O 1
ATOM 957 N N . LYS A 1 119 ? 0.577 -8.870 -20.220 1.00 81.81 119 LYS A N 1
ATOM 958 C CA . LYS A 1 119 ? -0.110 -7.753 -20.908 1.00 81.81 119 LYS A CA 1
ATOM 959 C C . LYS A 1 119 ? -1.638 -7.881 -20.956 1.00 81.81 119 LYS A C 1
ATOM 961 O O . LYS A 1 119 ? -2.284 -7.067 -21.596 1.00 81.81 119 LYS A O 1
ATOM 966 N N . ASN A 1 120 ? -2.231 -8.892 -20.328 1.00 79.75 120 ASN A N 1
ATOM 967 C CA . ASN A 1 120 ? -3.683 -9.004 -20.145 1.00 79.75 120 ASN A CA 1
ATOM 968 C C . ASN A 1 120 ? -4.125 -8.682 -18.706 1.00 79.75 120 ASN A C 1
ATOM 970 O O . ASN A 1 120 ? -5.304 -8.823 -18.388 1.00 79.75 120 ASN A O 1
ATOM 974 N N . GLN A 1 121 ? -3.190 -8.279 -17.844 1.00 81.44 121 GLN A N 1
ATOM 975 C CA . GLN A 1 121 ? -3.452 -7.835 -16.483 1.00 81.44 121 GLN A CA 1
ATOM 976 C C . GLN A 1 121 ? -3.154 -6.344 -16.364 1.00 81.44 121 GLN A C 1
ATOM 978 O O . GLN A 1 121 ? -2.188 -5.848 -16.951 1.00 81.44 121 GLN A O 1
ATOM 983 N N . ASN A 1 122 ? -3.978 -5.660 -15.571 1.00 78.50 122 ASN A N 1
ATOM 984 C CA . ASN A 1 122 ? -3.827 -4.233 -15.309 1.00 78.50 122 ASN A CA 1
ATOM 985 C C . ASN A 1 122 ? -3.259 -3.932 -13.926 1.00 78.50 122 ASN A C 1
ATOM 987 O O . ASN A 1 122 ? -2.754 -2.842 -13.725 1.00 78.50 122 ASN A O 1
ATOM 991 N N . ASP A 1 123 ? -3.288 -4.884 -12.998 1.00 82.31 123 ASP A N 1
ATOM 992 C CA . ASP A 1 123 ? -2.880 -4.668 -11.615 1.00 82.31 123 ASP A CA 1
ATOM 993 C C . ASP A 1 123 ? -1.867 -5.738 -11.208 1.00 82.31 123 ASP A C 1
ATOM 995 O O . ASP A 1 123 ? -2.069 -6.929 -11.460 1.00 82.31 123 ASP A O 1
ATOM 999 N N . PHE A 1 124 ? -0.789 -5.314 -10.557 1.00 85.56 124 PHE A N 1
ATOM 1000 C CA . PHE A 1 124 ? 0.246 -6.178 -10.014 1.00 85.56 124 PHE A CA 1
ATOM 1001 C C . PHE A 1 124 ? 0.617 -5.702 -8.608 1.00 85.56 124 PHE A C 1
ATOM 1003 O O . PHE A 1 124 ? 1.152 -4.610 -8.434 1.00 85.56 124 PHE A O 1
ATOM 1010 N N . ILE A 1 125 ? 0.308 -6.512 -7.593 1.00 86.25 125 ILE A N 1
ATOM 1011 C CA . ILE A 1 125 ? 0.592 -6.184 -6.191 1.00 86.25 125 ILE A CA 1
ATOM 1012 C C . ILE A 1 125 ? 1.779 -7.003 -5.711 1.00 86.25 125 ILE A C 1
ATOM 1014 O O . ILE A 1 125 ? 1.791 -8.225 -5.859 1.00 86.25 125 ILE A O 1
ATOM 1018 N N . PHE A 1 126 ? 2.723 -6.342 -5.058 1.00 86.00 126 PHE A N 1
ATOM 1019 C CA . PHE A 1 126 ? 3.858 -6.977 -4.402 1.00 86.00 126 PHE A CA 1
ATOM 1020 C C . PHE A 1 126 ? 4.108 -6.347 -3.032 1.00 86.00 126 PHE A C 1
ATOM 1022 O O . PHE A 1 126 ? 3.477 -5.354 -2.660 1.00 86.00 126 PHE A O 1
ATOM 1029 N N . GLY A 1 127 ? 4.958 -7.004 -2.248 1.00 85.88 127 GLY A N 1
ATOM 1030 C CA . GLY A 1 127 ? 5.378 -6.539 -0.936 1.00 85.88 127 GLY A CA 1
ATOM 1031 C C . GLY A 1 127 ? 6.892 -6.447 -0.876 1.00 85.88 127 GLY A C 1
ATOM 1032 O O . GLY A 1 127 ? 7.571 -7.283 -1.474 1.00 85.88 127 GLY A O 1
ATOM 1033 N N . ILE A 1 128 ? 7.377 -5.448 -0.154 1.00 84.00 128 ILE A N 1
ATOM 1034 C CA . ILE A 1 128 ? 8.790 -5.203 0.099 1.00 84.00 128 ILE A CA 1
ATOM 1035 C C . ILE A 1 128 ? 8.997 -5.212 1.593 1.00 84.00 128 ILE A C 1
ATOM 1037 O O . ILE A 1 128 ? 8.212 -4.652 2.358 1.00 84.00 128 ILE A O 1
ATOM 1041 N N . VAL A 1 129 ? 10.018 -5.947 1.991 1.00 87.12 129 VAL A N 1
ATOM 1042 C CA . VAL A 1 129 ? 10.340 -6.211 3.375 1.00 87.12 129 VAL A CA 1
ATOM 1043 C C . VAL A 1 129 ? 11.404 -5.221 3.815 1.00 87.12 129 VAL A C 1
ATOM 1045 O O . VAL A 1 129 ? 12.400 -5.048 3.121 1.00 87.12 129 VAL A O 1
ATOM 1048 N N . GLY A 1 130 ? 11.228 -4.625 4.993 1.00 80.31 130 GLY A N 1
ATOM 1049 C CA . GLY A 1 130 ? 12.231 -3.730 5.559 1.00 80.31 130 GLY A CA 1
ATOM 1050 C C . GLY A 1 130 ? 13.605 -4.404 5.678 1.00 80.31 130 GLY A C 1
ATOM 1051 O O . GLY A 1 130 ? 13.721 -5.577 6.062 1.00 80.31 130 GLY A O 1
ATOM 1052 N N . ALA A 1 131 ? 14.670 -3.657 5.386 1.00 78.38 131 ALA A N 1
ATOM 1053 C CA . ALA A 1 131 ? 16.039 -4.159 5.480 1.00 78.38 131 ALA A CA 1
ATOM 1054 C C . ALA A 1 131 ? 16.362 -4.650 6.906 1.00 78.38 131 ALA A C 1
ATOM 1056 O O . ALA A 1 131 ? 16.888 -5.752 7.089 1.00 78.38 131 ALA A O 1
ATOM 1057 N N . LYS A 1 132 ? 15.963 -3.868 7.922 1.00 80.50 132 LYS A N 1
ATOM 1058 C CA . LYS A 1 132 ? 16.236 -4.127 9.349 1.00 80.50 132 LYS A CA 1
ATOM 1059 C C . LYS A 1 132 ? 15.160 -4.960 10.045 1.00 80.50 132 LYS A C 1
ATOM 1061 O O . LYS A 1 132 ? 15.493 -5.817 10.864 1.00 80.50 132 LYS A O 1
ATOM 1066 N N . ASP A 1 133 ? 13.886 -4.734 9.727 1.00 85.06 133 ASP A N 1
ATOM 1067 C CA . ASP A 1 133 ? 12.768 -5.477 10.309 1.00 85.06 133 ASP A CA 1
ATOM 1068 C C . ASP A 1 133 ? 12.023 -6.285 9.249 1.00 85.06 133 ASP A C 1
ATOM 1070 O O . ASP A 1 133 ? 11.198 -5.773 8.496 1.00 85.06 133 ASP A O 1
ATOM 1074 N N . LYS A 1 134 ? 12.245 -7.602 9.257 1.00 87.50 134 LYS A N 1
ATOM 1075 C CA . LYS A 1 134 ? 11.615 -8.510 8.295 1.00 87.50 134 LYS A CA 1
ATOM 1076 C C . LYS A 1 134 ? 10.100 -8.691 8.481 1.00 87.50 134 LYS A C 1
ATOM 1078 O O . LYS A 1 134 ? 9.468 -9.384 7.685 1.00 87.50 134 LYS A O 1
ATOM 1083 N N . LYS A 1 135 ? 9.506 -8.116 9.531 1.00 89.62 135 LYS A N 1
ATOM 1084 C CA . LYS A 1 135 ? 8.048 -8.094 9.747 1.00 89.62 135 LYS A CA 1
ATOM 1085 C C . LYS A 1 135 ? 7.384 -6.844 9.169 1.00 89.62 135 LYS A C 1
ATOM 1087 O O . LYS A 1 135 ? 6.172 -6.879 8.957 1.00 89.62 135 LYS A O 1
ATOM 1092 N N . GLN A 1 136 ? 8.146 -5.779 8.929 1.00 87.31 136 GLN A N 1
ATOM 1093 C CA . GLN A 1 136 ? 7.682 -4.582 8.238 1.00 87.31 136 GLN A CA 1
ATOM 1094 C C . GLN A 1 136 ? 7.554 -4.910 6.754 1.00 87.31 136 GLN A C 1
ATOM 1096 O O . GLN A 1 136 ? 8.534 -5.286 6.111 1.00 87.31 136 GLN A O 1
ATOM 1101 N N . VAL A 1 137 ? 6.332 -4.825 6.232 1.00 87.12 137 VAL A N 1
ATOM 1102 C CA . VAL A 1 137 ? 6.052 -5.127 4.827 1.00 87.12 137 VAL A CA 1
ATOM 1103 C C . VAL A 1 137 ? 5.261 -3.984 4.217 1.00 87.12 137 VAL A C 1
ATOM 1105 O O . VAL A 1 137 ? 4.052 -3.861 4.444 1.00 87.12 137 VAL A O 1
ATOM 1108 N N . THR A 1 138 ? 5.947 -3.189 3.407 1.00 81.94 138 THR A N 1
ATOM 1109 C CA . THR A 1 138 ? 5.335 -2.191 2.536 1.00 81.94 138 THR A CA 1
ATOM 1110 C C . THR A 1 138 ? 4.691 -2.907 1.367 1.00 81.94 138 THR A C 1
ATOM 1112 O O . THR A 1 138 ? 5.279 -3.807 0.768 1.00 81.94 138 THR A O 1
ATOM 1115 N N . ARG A 1 139 ? 3.457 -2.543 1.032 1.00 83.69 139 ARG A N 1
ATOM 1116 C CA . ARG A 1 139 ? 2.791 -3.065 -0.162 1.00 83.69 139 ARG A CA 1
ATOM 1117 C C . ARG A 1 139 ? 2.839 -2.010 -1.246 1.00 83.69 139 ARG A C 1
ATOM 1119 O O . ARG A 1 139 ? 2.750 -0.822 -0.958 1.00 83.69 139 ARG A O 1
ATOM 1126 N N . ILE A 1 140 ? 2.925 -2.456 -2.492 1.00 79.75 140 ILE A N 1
ATOM 1127 C CA . ILE A 1 140 ? 2.831 -1.588 -3.664 1.00 79.75 140 ILE A CA 1
ATOM 1128 C C . ILE A 1 140 ? 1.882 -2.225 -4.668 1.00 79.75 140 ILE A C 1
ATOM 1130 O O . ILE A 1 140 ? 1.943 -3.432 -4.917 1.00 79.75 140 ILE A O 1
ATOM 1134 N N . LEU A 1 141 ? 1.000 -1.410 -5.247 1.00 79.69 141 LEU A N 1
ATOM 1135 C CA . LEU A 1 141 ? 0.191 -1.778 -6.401 1.00 79.69 141 LEU A CA 1
ATOM 1136 C C . LEU A 1 141 ? 0.705 -1.040 -7.632 1.00 79.69 141 LEU A C 1
ATOM 1138 O O . LEU A 1 141 ? 0.492 0.162 -7.796 1.00 79.69 141 LEU A O 1
ATOM 1142 N N . LEU A 1 142 ? 1.327 -1.804 -8.520 1.00 79.81 142 LEU A N 1
ATOM 1143 C CA . LEU A 1 142 ? 1.670 -1.367 -9.857 1.00 79.81 142 LEU A CA 1
ATOM 1144 C C . LEU A 1 142 ? 0.479 -1.560 -10.779 1.00 79.81 142 LEU A C 1
ATOM 1146 O O . LEU A 1 142 ? 0.040 -2.686 -11.014 1.00 79.81 142 LEU A O 1
ATOM 1150 N N . ARG A 1 143 ? -0.026 -0.458 -11.328 1.00 76.06 143 ARG A N 1
ATOM 1151 C CA . ARG A 1 143 ? -1.105 -0.492 -12.307 1.00 76.06 143 ARG A CA 1
ATOM 1152 C C . ARG A 1 143 ? -0.582 -0.165 -13.696 1.00 76.06 143 ARG A C 1
ATOM 1154 O O . ARG A 1 143 ? 0.203 0.759 -13.898 1.00 76.06 143 ARG A O 1
ATOM 1161 N N . ARG A 1 144 ? -1.048 -0.934 -14.668 1.00 71.69 144 ARG A N 1
ATOM 1162 C CA . ARG A 1 144 ? -0.855 -0.760 -16.101 1.00 71.69 144 ARG A CA 1
ATOM 1163 C C . ARG A 1 144 ? -2.244 -0.648 -16.704 1.00 71.69 144 ARG A C 1
ATOM 1165 O O . ARG A 1 144 ? -2.961 -1.635 -16.736 1.00 71.69 144 ARG A O 1
ATOM 1172 N N . TRP A 1 145 ? -2.641 0.508 -17.220 1.00 65.88 145 TRP A N 1
ATOM 1173 C CA . TRP A 1 145 ? -3.889 0.550 -17.983 1.00 65.88 145 TRP A CA 1
ATOM 1174 C C . TRP A 1 145 ? -3.611 0.123 -19.419 1.00 65.88 145 TRP A C 1
ATOM 1176 O O . TRP A 1 145 ? -3.044 0.880 -20.210 1.00 65.88 145 TRP A O 1
ATOM 1186 N N . LEU A 1 146 ? -3.989 -1.105 -19.765 1.00 47.59 146 LEU A N 1
ATOM 1187 C CA . LEU A 1 146 ? -4.140 -1.492 -21.160 1.00 47.59 146 LEU A CA 1
ATOM 1188 C C . LEU A 1 146 ? -5.522 -1.058 -21.637 1.00 47.59 146 LEU A C 1
ATOM 1190 O O . LEU A 1 146 ? -6.532 -1.282 -20.970 1.00 47.59 146 LEU A O 1
ATOM 1194 N N . ILE A 1 147 ? -5.575 -0.463 -22.825 1.00 46.56 147 ILE A N 1
ATOM 1195 C CA . ILE A 1 147 ? -6.828 -0.209 -23.534 1.00 46.56 147 ILE A CA 1
ATOM 1196 C C . ILE A 1 147 ? -7.446 -1.562 -23.865 1.00 46.56 147 ILE A C 1
ATOM 1198 O O . ILE A 1 147 ? -7.185 -2.133 -24.919 1.00 46.56 147 ILE A O 1
ATOM 1202 N N . SER A 1 148 ? -8.298 -2.090 -23.003 1.00 42.41 148 SER A N 1
ATOM 1203 C CA . SER A 1 148 ? -9.404 -2.899 -23.490 1.00 42.41 148 SER A CA 1
ATOM 1204 C C . SER A 1 148 ? -10.509 -2.963 -22.453 1.00 42.41 148 SER A C 1
ATOM 1206 O O . SER A 1 148 ? -10.297 -3.456 -21.350 1.00 42.41 148 SER A O 1
ATOM 1208 N N . ARG A 1 149 ? -11.695 -2.526 -22.894 1.00 38.62 149 ARG A N 1
ATOM 1209 C CA . ARG A 1 149 ? -13.010 -2.657 -22.252 1.00 38.62 149 ARG A CA 1
ATOM 1210 C C . ARG A 1 149 ? -13.248 -1.799 -21.010 1.00 38.62 149 ARG A C 1
ATOM 1212 O O . ARG A 1 149 ? -13.435 -2.310 -19.921 1.00 38.62 149 ARG A O 1
ATOM 1219 N N . ASP A 1 150 ? -13.442 -0.510 -21.255 1.00 35.69 150 ASP A N 1
ATOM 1220 C CA . ASP A 1 150 ? -14.733 0.062 -20.871 1.00 35.69 150 ASP A CA 1
ATOM 1221 C C . ASP A 1 150 ? -15.246 0.971 -21.988 1.00 35.69 150 ASP A C 1
ATOM 1223 O O . ASP A 1 150 ? -15.100 2.192 -22.020 1.00 35.69 150 ASP A O 1
ATOM 1227 N N . SER A 1 151 ? -15.841 0.317 -22.981 1.00 39.28 151 SER A N 1
ATOM 1228 C CA . SER A 1 151 ? -16.912 0.924 -23.748 1.00 39.28 151 SER A CA 1
ATOM 1229 C C . SER A 1 151 ? -18.072 1.212 -22.787 1.00 39.28 151 SER A C 1
ATOM 1231 O O . SER A 1 151 ? -18.893 0.331 -22.556 1.00 39.28 151 SER A O 1
ATOM 1233 N N . GLY A 1 152 ? -18.173 2.429 -22.252 1.00 35.34 152 GLY A N 1
ATOM 1234 C CA . GLY A 1 152 ? -19.502 2.995 -22.001 1.00 35.34 152 GLY A CA 1
ATOM 1235 C C . GLY A 1 152 ? -19.778 3.716 -20.687 1.00 35.34 152 GLY A C 1
ATOM 1236 O O . GLY A 1 152 ? -20.661 4.568 -20.704 1.00 35.34 152 GLY A O 1
ATOM 1237 N N . GLU A 1 153 ? -19.066 3.496 -19.582 1.00 35.16 153 GLU A N 1
ATOM 1238 C CA . GLU A 1 153 ? -19.408 4.215 -18.344 1.00 35.16 153 GLU A CA 1
ATOM 1239 C C . GLU A 1 153 ? -18.628 5.522 -18.195 1.00 35.16 153 GLU A C 1
ATOM 1241 O O . GLU A 1 153 ? -17.661 5.650 -17.446 1.00 35.16 153 GLU A O 1
ATOM 1246 N N . LYS A 1 154 ? -19.117 6.556 -18.890 1.00 36.06 154 LYS A N 1
ATOM 1247 C CA . LYS A 1 154 ? -18.895 7.943 -18.472 1.00 36.06 154 LYS A CA 1
ATOM 1248 C C . LYS A 1 154 ? -19.544 8.140 -17.098 1.00 36.06 154 LYS A C 1
ATOM 1250 O O . LYS A 1 154 ? -20.715 8.505 -17.018 1.00 36.06 154 LYS A O 1
ATOM 1255 N N . LYS A 1 155 ? -18.803 7.915 -16.013 1.00 34.50 155 LYS A N 1
ATOM 1256 C CA . LYS A 1 155 ? -19.224 8.377 -14.684 1.00 34.50 155 LYS A CA 1
ATOM 1257 C C . LYS A 1 155 ? -19.047 9.903 -14.611 1.00 34.50 155 LYS A C 1
ATOM 1259 O O . LYS A 1 155 ? -17.950 10.387 -14.904 1.00 34.50 155 LYS A O 1
ATOM 1264 N N . PRO A 1 156 ? -20.091 10.682 -14.265 1.00 28.23 156 PRO A N 1
ATOM 1265 C CA . PRO A 1 156 ? -19.978 12.134 -14.143 1.00 28.23 156 PRO A CA 1
ATOM 1266 C C . PRO A 1 156 ? -18.951 12.482 -13.058 1.00 28.23 156 PRO A C 1
ATOM 1268 O O . PRO A 1 156 ? -19.069 12.003 -11.935 1.00 28.23 156 PRO A O 1
ATOM 1271 N N . GLY A 1 157 ? -17.935 13.278 -13.401 1.00 36.69 157 GLY A N 1
ATOM 1272 C CA . GLY A 1 157 ? -16.860 13.694 -12.485 1.00 36.69 157 GLY A CA 1
ATOM 1273 C C . GLY A 1 157 ? -15.473 13.126 -12.808 1.00 36.69 157 GLY A C 1
ATOM 1274 O O . GLY A 1 157 ? -14.476 13.671 -12.345 1.00 36.69 157 GLY A O 1
ATOM 1275 N N . HIS A 1 158 ? -15.375 12.107 -13.667 1.00 41.28 158 HIS A N 1
ATOM 1276 C CA . HIS A 1 158 ? -14.097 11.727 -14.264 1.00 41.28 158 HIS A CA 1
ATOM 1277 C C . HIS A 1 158 ? -13.810 12.671 -15.437 1.00 41.28 158 HIS A C 1
ATOM 1279 O O . HIS A 1 158 ? -14.392 12.529 -16.515 1.00 41.28 158 HIS A O 1
ATOM 1285 N N . PHE A 1 159 ? -12.909 13.641 -15.244 1.00 43.94 159 PHE A N 1
ATOM 1286 C CA . PHE A 1 159 ? -12.193 14.261 -16.364 1.00 43.94 159 PHE A CA 1
ATOM 1287 C C . PHE A 1 159 ? -11.741 13.135 -17.293 1.00 43.94 159 PHE A C 1
ATOM 1289 O O . PHE A 1 159 ? -11.335 12.095 -16.792 1.00 43.94 159 PHE A O 1
ATOM 1296 N N . GLY A 1 160 ? -11.866 13.271 -18.613 1.00 53.62 160 GLY A N 1
ATOM 1297 C CA . GLY A 1 160 ? -11.431 12.227 -19.543 1.00 53.62 160 GLY A CA 1
ATOM 1298 C C . GLY A 1 160 ? -9.930 11.993 -19.396 1.00 53.62 160 GLY A C 1
ATOM 1299 O O . GLY A 1 160 ? -9.168 12.639 -20.104 1.00 53.62 160 GLY A O 1
ATOM 1300 N N . ILE A 1 161 ? -9.537 11.130 -18.447 1.00 61.47 161 ILE A N 1
ATOM 1301 C CA . ILE A 1 161 ? -8.161 10.895 -17.981 1.00 61.47 161 ILE A CA 1
ATOM 1302 C C . ILE A 1 161 ? -7.319 10.342 -19.120 1.00 61.47 161 ILE A C 1
ATOM 1304 O O . ILE A 1 161 ? -6.127 10.616 -19.175 1.00 61.47 161 ILE A O 1
ATOM 1308 N N . TYR A 1 162 ? -7.952 9.622 -20.046 1.00 64.31 162 TYR A N 1
ATOM 1309 C CA . TYR A 1 162 ? -7.310 8.998 -21.187 1.00 64.31 162 TYR A CA 1
ATOM 1310 C C . TYR A 1 162 ? -7.985 9.390 -22.504 1.00 64.31 162 TYR A C 1
ATOM 1312 O O . TYR A 1 162 ? -9.190 9.656 -22.550 1.00 64.31 162 TYR A O 1
ATOM 1320 N N . ASP A 1 163 ? -7.209 9.401 -23.584 1.00 63.81 163 ASP A N 1
ATOM 1321 C CA . ASP A 1 163 ? -7.702 9.551 -24.948 1.00 63.81 163 ASP A CA 1
ATOM 1322 C C . ASP A 1 163 ? -8.171 8.206 -25.547 1.00 63.81 163 ASP A C 1
ATOM 1324 O O . ASP A 1 163 ? -8.053 7.133 -24.952 1.00 63.81 163 ASP A O 1
ATOM 1328 N N . SER A 1 164 ? -8.705 8.251 -26.772 1.00 63.62 164 SER A N 1
ATOM 1329 C CA . SER A 1 164 ? -9.155 7.054 -27.512 1.00 63.62 164 SER A CA 1
ATOM 1330 C C . SER A 1 164 ? -8.045 6.041 -27.839 1.00 63.62 164 SER A C 1
ATOM 1332 O O . SER A 1 164 ? -8.341 4.921 -28.250 1.00 63.62 164 SER A O 1
ATOM 1334 N N . ARG A 1 165 ? -6.777 6.428 -27.666 1.00 65.81 165 ARG A N 1
ATOM 1335 C CA . ARG A 1 165 ? -5.580 5.600 -27.842 1.00 65.81 165 ARG A CA 1
ATOM 1336 C C . ARG A 1 165 ? -4.956 5.225 -26.497 1.00 65.81 165 ARG A C 1
ATOM 1338 O O . ARG A 1 165 ? -3.818 4.772 -26.499 1.00 65.81 165 ARG A O 1
ATOM 1345 N N . GLY A 1 166 ? -5.666 5.413 -25.380 1.00 64.12 166 GLY A N 1
ATOM 1346 C CA . GLY A 1 166 ? -5.227 5.052 -24.031 1.00 64.12 166 GLY A CA 1
ATOM 1347 C C . GLY A 1 166 ? -4.073 5.858 -23.467 1.00 64.12 166 GLY A C 1
ATOM 1348 O O . GLY A 1 166 ? -3.554 5.482 -22.419 1.00 64.12 166 GLY A O 1
ATOM 1349 N N . ASN A 1 167 ? -3.658 6.931 -24.137 1.00 72.62 167 ASN A N 1
ATOM 1350 C CA . ASN A 1 167 ? -2.692 7.855 -23.561 1.00 72.62 167 ASN A CA 1
ATOM 1351 C C . ASN A 1 167 ? -3.402 8.717 -22.528 1.00 72.62 167 ASN A C 1
ATOM 1353 O O . ASN A 1 167 ? -4.596 8.979 -22.660 1.00 72.62 167 ASN A O 1
ATOM 1357 N N . LEU A 1 168 ? -2.671 9.210 -21.539 1.00 72.62 168 LEU A N 1
ATOM 1358 C CA . LEU A 1 168 ? -3.185 10.213 -20.626 1.00 72.62 168 LEU A CA 1
ATOM 1359 C C . LEU A 1 168 ? -3.557 11.488 -21.378 1.00 72.62 168 LEU A C 1
ATOM 1361 O O . LEU A 1 168 ? -2.901 11.910 -22.332 1.00 72.62 168 LEU A O 1
ATOM 1365 N N . ASN A 1 169 ? -4.614 12.132 -20.905 1.00 73.56 169 ASN A N 1
ATOM 1366 C CA . ASN A 1 169 ? -5.032 13.428 -21.387 1.00 73.56 169 ASN A CA 1
ATOM 1367 C C . ASN A 1 169 ? -3.905 14.443 -21.218 1.00 73.56 169 ASN A C 1
ATOM 1369 O O . ASN A 1 169 ? -3.204 14.479 -20.206 1.00 73.56 169 ASN A O 1
ATOM 1373 N N . ARG A 1 170 ? -3.772 15.307 -22.222 1.00 73.75 170 ARG A N 1
ATOM 1374 C CA . ARG A 1 170 ? -2.747 16.338 -22.303 1.00 73.75 170 ARG A CA 1
ATOM 1375 C C . ARG A 1 170 ? -2.675 17.241 -21.071 1.00 73.75 170 ARG A C 1
ATOM 1377 O O . ARG A 1 170 ? -1.575 17.657 -20.728 1.00 73.75 170 ARG A O 1
ATOM 1384 N N . GLU A 1 171 ? -3.786 17.548 -20.410 1.00 71.75 171 GLU A N 1
ATOM 1385 C CA . GLU A 1 171 ? -3.787 18.363 -19.185 1.00 71.75 171 GLU A CA 1
ATOM 1386 C C . GLU A 1 171 ? -3.049 17.655 -18.042 1.00 71.75 171 GLU A C 1
ATOM 1388 O O . GLU A 1 171 ? -2.189 18.249 -17.393 1.00 71.75 171 GLU A O 1
ATOM 1393 N N . ILE A 1 172 ? -3.302 16.354 -17.872 1.00 70.00 172 ILE A N 1
ATOM 1394 C CA . ILE A 1 172 ? -2.623 15.498 -16.893 1.00 70.00 172 ILE A CA 1
ATOM 1395 C C . ILE A 1 172 ? -1.149 15.361 -17.268 1.00 70.00 172 ILE A C 1
ATOM 1397 O O . ILE A 1 172 ? -0.277 15.635 -16.447 1.00 70.00 172 ILE A O 1
ATOM 1401 N N . VAL A 1 173 ? -0.850 15.026 -18.527 1.00 74.31 173 VAL A N 1
ATOM 1402 C CA . VAL A 1 173 ? 0.539 14.936 -19.008 1.00 74.31 173 VAL A CA 1
ATOM 1403 C C . VAL A 1 173 ? 1.291 16.236 -18.745 1.00 74.31 173 VAL A C 1
ATOM 1405 O O . VAL A 1 173 ? 2.416 16.191 -18.272 1.00 74.31 173 VAL A O 1
ATOM 1408 N N . THR A 1 174 ? 0.665 17.391 -18.980 1.00 74.75 174 THR A N 1
ATOM 1409 C CA . THR A 1 174 ? 1.276 18.709 -18.754 1.00 74.75 174 THR A CA 1
ATOM 1410 C C . THR A 1 174 ? 1.550 18.965 -17.272 1.00 74.75 174 THR A C 1
ATOM 1412 O O . THR A 1 174 ? 2.629 19.444 -16.931 1.00 74.75 174 THR A O 1
ATOM 1415 N N . HIS A 1 175 ? 0.611 18.612 -16.390 1.00 71.19 175 HIS A N 1
ATOM 1416 C CA . HIS A 1 175 ? 0.789 18.732 -14.942 1.00 71.19 175 HIS A CA 1
ATOM 1417 C C . HIS A 1 175 ? 1.972 17.887 -14.443 1.00 71.19 175 HIS A C 1
ATOM 1419 O O . HIS A 1 175 ? 2.825 18.378 -13.705 1.00 71.19 175 HIS A O 1
ATOM 1425 N N . PHE A 1 176 ? 2.069 16.636 -14.900 1.00 67.62 176 PHE A N 1
ATOM 1426 C CA . PHE A 1 176 ? 3.124 15.715 -14.472 1.00 67.62 176 PHE A CA 1
ATOM 1427 C C . PHE A 1 176 ? 4.462 15.940 -15.185 1.00 67.62 176 PHE A C 1
ATOM 1429 O O . PHE A 1 176 ? 5.506 15.758 -14.565 1.00 67.62 176 PHE A O 1
ATOM 1436 N N . ALA A 1 177 ? 4.474 16.407 -16.437 1.00 68.56 177 ALA A N 1
ATOM 1437 C CA . ALA A 1 177 ? 5.701 16.715 -17.177 1.00 68.56 177 ALA A CA 1
ATOM 1438 C C . ALA A 1 177 ? 6.528 17.832 -16.521 1.00 68.56 177 ALA A C 1
ATOM 1440 O O . ALA A 1 177 ? 7.745 17.866 -16.692 1.00 68.56 177 ALA A O 1
ATOM 1441 N N . GLY A 1 178 ? 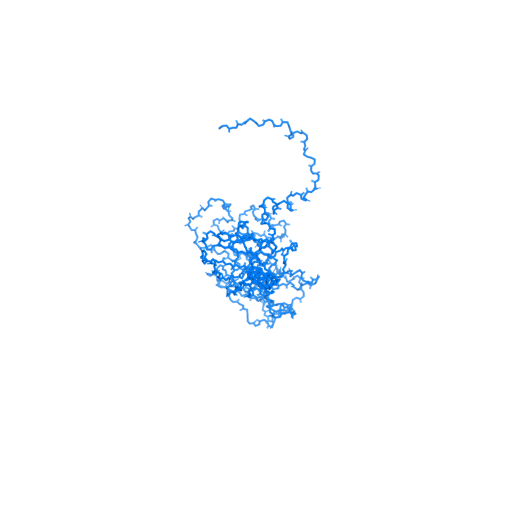5.893 18.714 -15.737 1.00 65.75 178 GLY A N 1
ATOM 1442 C CA . GLY A 1 178 ? 6.596 19.706 -14.919 1.00 65.75 178 GLY A CA 1
ATOM 1443 C C . GLY A 1 178 ? 7.417 19.094 -13.776 1.00 65.75 178 GLY A C 1
ATOM 1444 O O . GLY A 1 178 ? 8.438 19.659 -13.397 1.00 65.75 178 GLY A O 1
ATOM 1445 N N . ARG A 1 179 ? 7.002 17.932 -13.251 1.00 61.09 179 ARG A N 1
ATOM 1446 C CA . ARG A 1 179 ? 7.687 17.203 -12.167 1.00 61.09 179 ARG A CA 1
ATOM 1447 C C . ARG A 1 179 ? 8.583 16.074 -12.684 1.00 61.09 179 ARG A C 1
ATOM 1449 O O . ARG A 1 179 ? 9.581 15.749 -12.049 1.00 61.09 179 ARG A O 1
ATOM 1456 N N . TYR A 1 180 ? 8.252 15.510 -13.844 1.00 63.59 180 TYR A N 1
ATOM 1457 C CA . TYR A 1 180 ? 8.952 14.384 -14.457 1.00 63.59 180 TYR A CA 1
ATOM 1458 C C . TYR A 1 180 ? 9.291 14.706 -15.921 1.00 63.59 180 TYR A C 1
ATOM 1460 O O . TYR A 1 180 ? 8.512 14.387 -16.829 1.00 63.59 180 TYR A O 1
ATOM 1468 N N . PRO A 1 181 ? 10.444 15.354 -16.180 1.00 62.84 181 PRO A N 1
ATOM 1469 C CA . PRO A 1 181 ? 10.883 15.667 -17.534 1.00 62.84 181 PRO A CA 1
ATOM 1470 C C . PRO A 1 181 ? 10.923 14.409 -18.411 1.00 62.84 181 PRO A C 1
ATOM 1472 O O . PRO A 1 181 ? 11.544 13.412 -18.057 1.00 62.84 181 PRO A O 1
ATOM 1475 N N . GLY A 1 182 ? 10.246 14.452 -19.560 1.00 66.19 182 GLY A N 1
ATOM 1476 C CA . GLY A 1 182 ? 10.132 13.304 -20.467 1.00 66.19 182 GLY A CA 1
ATOM 1477 C C . GLY A 1 182 ? 8.898 12.424 -20.248 1.00 66.19 182 GLY A C 1
ATOM 1478 O O . GLY A 1 182 ? 8.693 11.493 -21.025 1.00 66.19 182 GLY A O 1
ATOM 1479 N N . PHE A 1 183 ? 8.037 12.731 -19.271 1.00 70.75 183 PHE A N 1
ATOM 1480 C CA . PHE A 1 183 ? 6.735 12.080 -19.145 1.00 70.75 183 PHE A CA 1
ATOM 1481 C C . PHE A 1 183 ? 5.833 12.406 -20.338 1.00 70.75 183 PHE A C 1
ATOM 1483 O O . PHE A 1 183 ? 5.467 13.560 -20.563 1.00 70.75 183 PHE A O 1
ATOM 1490 N N . LYS A 1 184 ? 5.456 11.377 -21.099 1.00 71.19 184 LYS A N 1
ATOM 1491 C CA . LYS A 1 184 ? 4.589 11.511 -22.282 1.00 71.19 184 LYS A CA 1
ATOM 1492 C C . LYS A 1 184 ? 3.167 11.003 -22.056 1.00 71.19 184 LYS A C 1
ATOM 1494 O O . LYS A 1 184 ? 2.302 11.260 -22.887 1.00 71.19 184 LYS A O 1
ATOM 1499 N N . GLY A 1 185 ? 2.937 10.289 -20.950 1.00 70.12 185 GLY A N 1
ATOM 1500 C CA . GLY A 1 185 ? 1.659 9.652 -20.642 1.00 70.12 185 GLY A CA 1
ATOM 1501 C C . GLY A 1 185 ? 1.186 8.686 -21.723 1.00 70.12 185 GLY A C 1
ATOM 1502 O O . GLY A 1 185 ? -0.003 8.635 -22.010 1.00 70.12 185 GLY A O 1
ATOM 1503 N N . GLU A 1 186 ? 2.107 7.971 -22.364 1.00 73.50 186 GLU A N 1
ATOM 1504 C CA . GLU A 1 186 ? 1.773 7.026 -23.429 1.00 73.50 186 GLU A CA 1
ATOM 1505 C C . GLU A 1 186 ? 1.057 5.790 -22.862 1.00 73.50 186 GLU A C 1
ATOM 1507 O O . GLU A 1 186 ? 1.253 5.396 -21.709 1.00 73.50 186 GLU A O 1
ATOM 1512 N N . ALA A 1 187 ? 0.217 5.152 -23.676 1.00 63.59 187 ALA A N 1
ATOM 1513 C CA . ALA A 1 187 ? -0.431 3.902 -23.301 1.00 63.59 187 ALA A CA 1
ATOM 1514 C C . ALA A 1 187 ? 0.607 2.851 -22.859 1.00 63.59 187 ALA A C 1
ATOM 1516 O O . ALA A 1 187 ? 1.616 2.620 -23.527 1.00 63.59 187 ALA A O 1
ATOM 1517 N N . GLY A 1 188 ? 0.358 2.197 -21.721 1.00 59.66 188 GLY A N 1
ATOM 1518 C CA . GLY A 1 188 ? 1.324 1.280 -21.113 1.00 59.66 188 GLY A CA 1
ATOM 1519 C C . GLY A 1 188 ? 2.413 1.958 -20.270 1.00 59.66 188 GLY A C 1
ATOM 1520 O O . GLY A 1 188 ? 3.355 1.280 -19.856 1.00 59.66 188 GLY A O 1
ATOM 1521 N N . SER A 1 189 ? 2.306 3.262 -19.988 1.00 62.81 189 SER A N 1
ATOM 1522 C CA . SER A 1 189 ? 2.901 3.845 -18.781 1.00 62.81 189 SER A CA 1
ATOM 1523 C C . SER A 1 189 ? 2.289 3.209 -17.530 1.00 62.81 189 SER A C 1
ATOM 1525 O O . SER A 1 189 ? 1.132 2.777 -17.527 1.00 62.81 189 SER A O 1
ATOM 1527 N N . TYR A 1 190 ? 3.082 3.154 -16.468 1.00 64.62 190 TYR A N 1
ATOM 1528 C CA . TYR A 1 190 ? 2.642 2.659 -15.176 1.00 64.62 190 TYR A CA 1
ATOM 1529 C C . TYR A 1 190 ? 2.202 3.807 -14.273 1.00 64.62 190 TYR A C 1
ATOM 1531 O O . TYR A 1 190 ? 2.630 4.952 -14.423 1.00 64.62 190 TYR A O 1
ATOM 1539 N N . TYR A 1 191 ? 1.363 3.484 -13.306 1.00 65.81 191 TYR A N 1
ATOM 1540 C CA . TYR A 1 191 ? 1.061 4.355 -12.183 1.00 65.81 191 TYR A CA 1
ATOM 1541 C C . TYR A 1 191 ? 1.070 3.516 -10.911 1.00 65.81 191 TYR A C 1
ATOM 1543 O O . TYR A 1 191 ? 0.704 2.335 -10.932 1.00 65.81 191 TYR A O 1
ATOM 1551 N N . LEU A 1 192 ? 1.556 4.122 -9.833 1.00 59.00 192 LEU A N 1
ATOM 1552 C CA . LEU A 1 192 ? 1.597 3.503 -8.524 1.00 59.00 192 LEU A CA 1
ATOM 1553 C C . LEU A 1 192 ? 0.432 4.003 -7.689 1.00 59.00 192 LEU A C 1
ATOM 1555 O O . LEU A 1 192 ? 0.107 5.188 -7.640 1.00 59.00 192 LEU A O 1
ATOM 1559 N N . ASP A 1 193 ? -0.214 3.053 -7.038 1.00 60.44 193 ASP A N 1
ATOM 1560 C CA . ASP A 1 193 ? -1.114 3.338 -5.943 1.00 60.44 193 ASP A CA 1
ATOM 1561 C C . ASP A 1 193 ? -0.368 2.967 -4.663 1.00 60.44 193 ASP A C 1
ATOM 1563 O O . ASP A 1 193 ? -0.111 1.792 -4.393 1.00 60.44 193 ASP A O 1
ATOM 1567 N N . TYR A 1 194 ? 0.047 3.992 -3.923 1.00 57.47 194 TYR A N 1
ATOM 1568 C CA . TYR A 1 194 ? 0.753 3.847 -2.655 1.00 57.47 194 TYR A CA 1
ATOM 1569 C C . TYR A 1 194 ? -0.225 3.671 -1.484 1.00 57.47 194 TYR A C 1
ATOM 1571 O O . TYR A 1 194 ? 0.199 3.470 -0.361 1.00 57.47 194 TYR A O 1
ATOM 1579 N N . ARG A 1 195 ? -1.549 3.697 -1.698 1.00 61.69 195 ARG A N 1
ATOM 1580 C CA . ARG A 1 195 ? -2.548 3.597 -0.612 1.00 61.69 195 ARG A CA 1
ATOM 1581 C C . ARG A 1 195 ? -3.049 2.169 -0.444 1.00 61.69 195 ARG A C 1
ATOM 1583 O O . ARG A 1 195 ? -4.250 1.892 -0.390 1.00 61.69 195 ARG A O 1
ATOM 1590 N N . VAL A 1 196 ? -2.112 1.226 -0.397 1.00 67.81 196 VAL A N 1
ATOM 1591 C CA . VAL A 1 196 ? -2.390 -0.212 -0.552 1.00 67.81 196 VAL A CA 1
ATOM 1592 C C . VAL A 1 196 ? -2.328 -1.016 0.741 1.00 67.81 196 VAL A C 1
ATOM 1594 O O . VAL A 1 196 ? -2.370 -2.254 0.715 1.00 67.81 196 VAL A O 1
ATOM 1597 N N . ASN A 1 197 ? -2.256 -0.324 1.875 1.00 79.31 197 ASN A N 1
ATOM 1598 C CA . ASN A 1 197 ? -2.011 -0.953 3.161 1.00 79.31 197 ASN A CA 1
ATOM 1599 C C . ASN A 1 197 ? -3.134 -0.704 4.169 1.00 79.31 197 ASN A C 1
ATOM 1601 O O . ASN A 1 197 ? -2.912 -0.326 5.311 1.00 79.31 197 ASN A O 1
ATOM 1605 N N . VAL A 1 198 ? -4.372 -1.002 3.763 1.00 88.56 198 VAL A N 1
ATOM 1606 C CA . VAL A 1 198 ? -5.475 -1.144 4.719 1.00 88.56 198 VAL A CA 1
ATOM 1607 C C . VAL A 1 198 ? -5.474 -2.568 5.267 1.00 88.56 198 VAL A C 1
ATOM 1609 O O . VAL A 1 198 ? -5.630 -3.538 4.515 1.00 88.56 198 VAL A O 1
ATOM 1612 N N . SER A 1 199 ? -5.336 -2.714 6.583 1.00 93.25 199 SER A N 1
ATOM 1613 C CA . SER A 1 199 ? -5.500 -3.998 7.264 1.00 93.25 199 SER A CA 1
ATOM 1614 C C . SER A 1 199 ? -6.912 -4.126 7.822 1.00 93.25 199 SER A C 1
ATOM 1616 O O . SER A 1 199 ? -7.291 -3.406 8.740 1.00 93.25 199 SER A O 1
ATOM 1618 N N . ARG A 1 200 ? -7.710 -5.026 7.240 1.00 94.38 200 ARG A N 1
ATOM 1619 C CA . ARG A 1 200 ? -9.144 -5.194 7.499 1.00 94.38 200 ARG A CA 1
ATOM 1620 C C . ARG A 1 200 ? -9.434 -6.389 8.400 1.00 94.38 200 ARG A C 1
ATOM 1622 O O . ARG A 1 200 ? -8.825 -7.456 8.285 1.00 94.38 200 ARG A O 1
ATOM 1629 N N . GLY A 1 201 ? -10.458 -6.232 9.222 1.00 95.75 201 GLY A N 1
ATOM 1630 C CA . GLY A 1 201 ? -11.073 -7.261 10.041 1.00 95.75 201 GLY A CA 1
ATOM 1631 C C . GLY A 1 201 ? -12.579 -7.053 10.151 1.00 95.75 201 GLY A C 1
ATOM 1632 O O . GLY A 1 201 ? -13.185 -6.242 9.450 1.00 95.75 201 GLY A O 1
ATOM 1633 N N . ILE A 1 202 ? -13.187 -7.827 11.042 1.00 96.00 202 ILE A N 1
ATOM 1634 C CA . ILE A 1 202 ? -14.618 -7.766 11.328 1.00 96.00 202 ILE A CA 1
ATOM 1635 C C . ILE A 1 202 ? -14.783 -7.621 12.833 1.00 96.00 202 ILE A C 1
ATOM 1637 O O . ILE A 1 202 ? -14.227 -8.410 13.598 1.00 96.00 202 ILE A O 1
ATOM 1641 N N . VAL A 1 203 ? -15.587 -6.648 13.250 1.00 94.88 203 VAL A N 1
ATOM 1642 C CA . VAL A 1 203 ? -15.934 -6.431 14.654 1.00 94.88 203 VAL A CA 1
ATOM 1643 C C . VAL A 1 203 ? -17.429 -6.626 14.866 1.00 94.88 203 VAL A C 1
ATOM 1645 O O . VAL A 1 203 ? -18.253 -6.252 14.031 1.00 94.88 203 VAL A O 1
ATOM 1648 N N . ARG A 1 204 ? -17.781 -7.248 15.993 1.00 92.81 204 ARG A N 1
ATOM 1649 C CA . ARG A 1 204 ? -19.167 -7.432 16.423 1.00 92.81 204 ARG A CA 1
ATOM 1650 C C . ARG A 1 204 ? -19.442 -6.543 17.623 1.00 92.81 204 ARG A C 1
ATOM 1652 O O . ARG A 1 204 ? -18.820 -6.702 18.671 1.00 92.81 204 ARG A O 1
ATOM 1659 N N . PHE A 1 205 ? -20.402 -5.651 17.456 1.00 89.75 205 PHE A N 1
ATOM 1660 C CA . PHE A 1 205 ? -21.022 -4.881 18.522 1.00 89.75 205 PHE A CA 1
ATOM 1661 C C . PHE A 1 205 ? -22.435 -5.424 18.785 1.00 89.75 205 PHE A C 1
ATOM 1663 O O . PHE A 1 205 ? -22.962 -6.177 17.960 1.00 89.75 205 PHE A O 1
ATOM 1670 N N . PRO A 1 206 ? -23.082 -5.051 19.903 1.00 86.31 206 PRO A N 1
ATOM 1671 C CA . PRO A 1 206 ? -24.474 -5.429 20.155 1.00 86.31 206 PRO A CA 1
ATOM 1672 C C . PRO A 1 206 ? -25.426 -5.051 19.006 1.00 86.31 206 PRO A C 1
ATOM 1674 O O . PRO A 1 206 ? -26.300 -5.838 18.660 1.00 86.31 206 PRO A O 1
ATOM 1677 N N . ASP A 1 207 ? -25.197 -3.899 18.365 1.00 83.88 207 ASP A N 1
ATOM 1678 C CA . ASP A 1 207 ? -26.048 -3.362 17.289 1.00 83.88 207 ASP A CA 1
ATOM 1679 C C . ASP A 1 207 ? -25.695 -3.892 15.883 1.00 83.88 207 ASP A C 1
ATOM 1681 O O . ASP A 1 207 ? -26.271 -3.477 14.870 1.00 83.88 207 ASP A O 1
ATOM 1685 N N . GLY A 1 208 ? -24.730 -4.812 15.786 1.00 90.50 208 GLY A N 1
ATOM 1686 C CA . GLY A 1 208 ? -24.430 -5.516 14.545 1.00 90.50 208 GLY A CA 1
ATOM 1687 C C . GLY A 1 208 ? -22.955 -5.803 14.300 1.00 90.50 208 GLY A C 1
ATOM 1688 O O . GLY A 1 208 ? -22.090 -5.671 15.164 1.00 90.50 208 GLY A O 1
ATOM 1689 N N . THR A 1 209 ? -22.683 -6.237 13.074 1.00 94.31 209 THR A N 1
ATOM 1690 C CA . THR A 1 209 ? -21.341 -6.566 12.589 1.00 94.31 209 THR A CA 1
ATOM 1691 C C . THR A 1 209 ? -20.887 -5.498 11.603 1.00 94.31 209 THR A C 1
ATOM 1693 O O . THR A 1 209 ? -21.680 -5.086 10.760 1.00 94.31 209 THR A O 1
ATOM 1696 N N . PHE A 1 210 ? -19.632 -5.071 11.713 1.00 94.38 210 PHE A N 1
ATOM 1697 C CA . PHE A 1 210 ? -19.060 -3.982 10.921 1.00 94.38 210 PHE A CA 1
ATOM 1698 C C . PHE A 1 210 ? -17.696 -4.401 10.367 1.00 94.38 210 PHE A C 1
ATOM 1700 O O . PHE A 1 210 ? -16.957 -5.143 11.031 1.00 94.38 210 PHE A O 1
ATOM 1707 N N . GLN A 1 211 ? -17.361 -3.932 9.161 1.00 95.19 211 GLN A N 1
ATOM 1708 C CA . GLN A 1 211 ? -15.972 -3.959 8.707 1.00 95.19 211 GLN A CA 1
ATOM 1709 C C . GLN A 1 211 ? -15.205 -2.861 9.428 1.00 95.19 211 GLN A C 1
ATOM 1711 O O . GLN A 1 211 ? -15.729 -1.780 9.690 1.00 95.19 211 GLN A O 1
ATOM 1716 N N . ILE A 1 212 ? -13.967 -3.168 9.777 1.00 94.62 212 ILE A N 1
ATOM 1717 C CA . ILE A 1 212 ? -13.086 -2.240 10.468 1.00 94.62 212 ILE A CA 1
ATOM 1718 C C . ILE A 1 212 ? -11.658 -2.508 10.030 1.00 94.62 212 ILE A C 1
ATOM 1720 O O . ILE A 1 212 ? -11.309 -3.644 9.696 1.00 94.62 212 ILE A O 1
ATOM 1724 N N . GLY A 1 213 ? -10.818 -1.493 10.043 1.00 93.94 213 GLY A N 1
ATOM 1725 C CA . GLY A 1 213 ? -9.422 -1.651 9.704 1.00 93.94 213 GLY A CA 1
ATOM 1726 C C . GLY A 1 213 ? -8.580 -0.473 10.132 1.00 93.94 213 GLY A C 1
ATOM 1727 O O . GLY A 1 213 ? -9.090 0.520 10.635 1.00 93.94 213 GLY A O 1
ATOM 1728 N N . ILE A 1 214 ? -7.282 -0.613 9.925 1.00 93.00 214 ILE A N 1
ATOM 1729 C CA . ILE A 1 214 ? -6.327 0.476 10.077 1.00 93.00 214 ILE A CA 1
ATOM 1730 C C . ILE A 1 214 ? -5.690 0.746 8.714 1.00 93.00 214 ILE A C 1
ATOM 1732 O O . ILE A 1 214 ? -5.357 -0.198 7.988 1.00 93.00 214 ILE A O 1
ATOM 1736 N N . PHE A 1 215 ? -5.608 2.018 8.344 1.00 89.31 215 PHE A N 1
ATOM 1737 C CA . PHE A 1 215 ? -4.956 2.499 7.136 1.00 89.31 215 PHE A CA 1
ATOM 1738 C C . PHE A 1 215 ? -3.618 3.122 7.511 1.00 89.31 215 PHE A C 1
ATOM 1740 O O . PHE A 1 215 ? -3.597 4.087 8.269 1.00 89.31 215 PHE A O 1
ATOM 1747 N N . ASP A 1 216 ? -2.554 2.532 6.976 1.00 85.31 216 ASP A N 1
ATOM 1748 C CA . ASP A 1 216 ? -1.184 3.032 7.054 1.00 85.31 216 ASP A CA 1
ATOM 1749 C C . ASP A 1 216 ? -1.027 4.151 6.017 1.00 85.31 216 ASP A C 1
ATOM 1751 O O . ASP A 1 216 ? -1.127 3.914 4.806 1.00 85.31 216 ASP A O 1
ATOM 1755 N N . ALA A 1 217 ? -0.939 5.386 6.514 1.00 77.69 217 ALA A N 1
ATOM 1756 C CA . ALA A 1 217 ? -1.118 6.589 5.703 1.00 77.69 217 ALA A CA 1
ATOM 1757 C C . ALA A 1 217 ? 0.136 6.963 4.903 1.00 77.69 217 ALA A C 1
ATOM 1759 O O . ALA A 1 217 ? 0.014 7.440 3.769 1.00 77.69 217 ALA A O 1
ATOM 1760 N N . ASN A 1 218 ? 1.323 6.737 5.472 1.00 75.94 218 ASN A N 1
ATOM 1761 C CA . ASN A 1 218 ? 2.597 6.918 4.772 1.00 75.94 218 ASN A CA 1
ATOM 1762 C C . ASN A 1 218 ? 2.988 5.671 3.952 1.00 75.94 218 ASN A C 1
ATOM 1764 O O . ASN A 1 218 ? 3.862 5.765 3.091 1.00 75.94 218 ASN A O 1
ATOM 1768 N N . ASN A 1 219 ? 2.283 4.549 4.139 1.00 79.19 219 ASN A N 1
ATOM 1769 C CA . ASN A 1 219 ? 2.487 3.258 3.487 1.00 79.19 219 ASN A CA 1
ATOM 1770 C C . ASN A 1 219 ? 3.828 2.595 3.846 1.00 79.19 219 ASN A C 1
ATOM 1772 O O . ASN A 1 219 ? 4.406 1.905 3.005 1.00 79.19 219 ASN A O 1
ATOM 1776 N N . ASN A 1 220 ? 4.346 2.800 5.062 1.00 78.88 220 ASN A N 1
ATOM 1777 C CA . ASN A 1 220 ? 5.684 2.321 5.442 1.00 78.88 220 ASN A CA 1
ATOM 1778 C C . ASN A 1 220 ? 5.700 0.864 5.902 1.00 78.88 220 ASN A C 1
ATOM 1780 O O . ASN A 1 220 ? 6.752 0.330 6.255 1.00 78.88 220 ASN A O 1
ATOM 1784 N N . GLY A 1 221 ? 4.548 0.193 5.897 1.00 82.94 221 GLY A N 1
ATOM 1785 C CA . GLY A 1 221 ? 4.437 -1.182 6.364 1.00 82.94 221 GLY A CA 1
ATOM 1786 C C . GLY A 1 221 ? 4.295 -1.302 7.880 1.00 82.94 221 GLY A C 1
ATOM 1787 O O . GLY A 1 221 ? 4.131 -2.427 8.370 1.00 82.94 221 GLY A O 1
ATOM 1788 N N . LEU A 1 222 ? 4.318 -0.180 8.601 1.00 87.19 222 LEU A N 1
ATOM 1789 C CA . LEU A 1 222 ? 4.043 -0.047 10.023 1.00 87.19 222 LEU A CA 1
ATOM 1790 C C . LEU A 1 222 ? 2.714 0.694 10.238 1.00 87.19 222 LEU A C 1
ATOM 1792 O O . LEU A 1 222 ? 2.222 1.412 9.386 1.00 87.19 222 LEU A O 1
ATOM 1796 N N . PHE A 1 223 ? 2.078 0.414 11.372 1.00 89.44 223 PHE A N 1
ATOM 1797 C CA . PHE A 1 223 ? 0.750 0.917 11.748 1.00 89.44 223 PHE A CA 1
ATOM 1798 C C . PHE A 1 223 ? 0.830 1.654 13.088 1.00 89.44 223 PHE A C 1
ATOM 1800 O O . PHE A 1 223 ? 0.067 1.392 14.029 1.00 89.44 223 PHE A O 1
ATOM 1807 N N . ASN A 1 224 ? 1.866 2.475 13.232 1.00 86.75 224 ASN A N 1
ATOM 1808 C CA . ASN A 1 224 ? 2.256 3.122 14.476 1.00 86.75 224 ASN A CA 1
ATOM 1809 C C . ASN A 1 224 ? 2.317 4.653 14.382 1.00 86.75 224 ASN A C 1
ATOM 1811 O O . ASN A 1 224 ? 2.768 5.276 15.345 1.00 86.75 224 ASN A O 1
ATOM 1815 N N . ASP A 1 225 ? 1.797 5.260 13.313 1.00 77.25 225 ASP A N 1
ATOM 1816 C CA . ASP A 1 225 ? 1.908 6.703 13.063 1.00 77.25 225 ASP A CA 1
ATOM 1817 C C . ASP A 1 225 ? 0.853 7.557 13.790 1.00 77.25 225 ASP A C 1
ATOM 1819 O O . ASP A 1 225 ? 0.747 8.766 13.582 1.00 77.25 225 ASP A O 1
ATOM 1823 N N . GLY A 1 226 ? 0.120 6.956 14.734 1.00 79.06 226 GLY A N 1
ATOM 1824 C CA . GLY A 1 226 ? -0.673 7.635 15.763 1.00 79.06 226 GLY A CA 1
ATOM 1825 C C . GLY A 1 226 ? -1.419 8.885 15.280 1.00 79.06 226 GLY A C 1
ATOM 1826 O O . GLY A 1 226 ? -2.148 8.844 14.300 1.00 79.06 226 GLY A O 1
ATOM 1827 N N . ASN A 1 227 ? -1.229 10.006 15.982 1.00 73.06 227 ASN A N 1
ATOM 1828 C CA . ASN A 1 227 ? -1.763 11.322 15.602 1.00 73.06 227 ASN A CA 1
ATOM 1829 C C . ASN A 1 227 ? -0.648 12.274 15.112 1.00 73.06 227 ASN A C 1
ATOM 1831 O O . ASN A 1 227 ? -0.668 13.461 15.443 1.00 73.06 227 ASN A O 1
ATOM 1835 N N . GLY A 1 228 ? 0.374 11.738 14.435 1.00 69.75 228 GLY A N 1
ATOM 1836 C CA . GLY A 1 228 ? 1.519 12.501 13.924 1.00 69.75 228 GLY A CA 1
ATOM 1837 C C . GLY A 1 228 ? 1.194 13.369 12.702 1.00 69.75 228 GLY A C 1
ATOM 1838 O O . GLY A 1 228 ? 0.042 13.726 12.468 1.00 69.75 228 GLY A O 1
ATOM 1839 N N . GLU A 1 229 ? 2.218 13.723 11.918 1.00 65.12 229 GLU A N 1
ATOM 1840 C CA . GLU A 1 229 ? 2.055 14.515 10.683 1.00 65.12 229 GLU A CA 1
ATOM 1841 C C . GLU A 1 229 ? 1.369 13.718 9.558 1.00 65.12 229 GLU A C 1
ATOM 1843 O O . GLU A 1 229 ? 0.542 14.276 8.841 1.00 65.12 229 GLU A O 1
ATOM 1848 N N . ASN A 1 230 ? 1.624 12.405 9.475 1.00 69.56 230 ASN A N 1
ATOM 1849 C CA . ASN A 1 230 ? 0.962 11.459 8.567 1.00 69.56 230 ASN A CA 1
ATOM 1850 C C . ASN A 1 230 ? 0.254 10.355 9.373 1.00 69.56 230 ASN A C 1
ATOM 1852 O O . ASN A 1 230 ? 0.723 9.222 9.403 1.00 69.56 230 ASN A O 1
ATOM 1856 N N . PRO A 1 231 ? -0.832 10.684 10.088 1.00 78.94 231 PRO A N 1
ATOM 1857 C CA . PRO A 1 231 ? -1.428 9.784 11.061 1.00 78.94 231 PRO A CA 1
ATOM 1858 C C . PRO A 1 231 ? -2.135 8.599 10.409 1.00 78.94 231 PRO A C 1
ATOM 1860 O O . PRO A 1 231 ? -2.934 8.765 9.480 1.00 78.94 231 PRO A O 1
ATOM 1863 N N . ASP A 1 232 ? -1.928 7.421 10.983 1.00 85.81 232 ASP A N 1
ATOM 1864 C CA . ASP A 1 232 ? -2.708 6.239 10.646 1.00 85.81 232 ASP A CA 1
ATOM 1865 C C . ASP A 1 232 ? -4.175 6.433 11.021 1.00 85.81 232 ASP A C 1
ATOM 1867 O O . ASP A 1 232 ? -4.528 7.014 12.053 1.00 85.81 232 ASP A O 1
ATOM 1871 N N . LEU A 1 233 ? -5.061 5.901 10.182 1.00 88.38 233 LEU A N 1
ATOM 1872 C CA . LEU A 1 233 ? -6.496 6.104 10.340 1.00 88.38 233 LEU A CA 1
ATOM 1873 C C . LEU A 1 233 ? -7.196 4.801 10.695 1.00 88.38 233 LEU A C 1
ATOM 1875 O O . LEU A 1 233 ? -7.098 3.801 9.981 1.00 88.38 233 LEU A O 1
ATOM 1879 N N . LEU A 1 234 ? -7.989 4.830 11.765 1.00 91.75 234 LEU A N 1
ATOM 1880 C CA . LEU A 1 234 ? -9.000 3.810 12.000 1.00 91.75 234 LEU A CA 1
ATOM 1881 C C . LEU A 1 234 ? -10.117 4.000 10.976 1.00 91.75 234 LEU A C 1
ATOM 1883 O O . LEU A 1 234 ? -10.757 5.047 10.946 1.00 91.75 234 LEU A O 1
ATOM 1887 N N . LEU A 1 235 ? -10.382 2.973 10.179 1.00 91.69 235 LEU A N 1
ATOM 1888 C CA . LEU A 1 235 ? -11.497 2.932 9.242 1.00 91.69 235 LEU A CA 1
ATOM 1889 C C . LEU A 1 235 ? -12.584 2.011 9.789 1.00 91.69 235 LEU A C 1
ATOM 1891 O O . LEU A 1 235 ? -12.288 0.892 10.207 1.00 91.69 235 LEU A O 1
ATOM 1895 N N . ILE A 1 236 ? -13.838 2.446 9.768 1.00 92.06 236 ILE A N 1
ATOM 1896 C CA . ILE A 1 236 ? -14.993 1.626 10.135 1.00 92.06 236 ILE A CA 1
ATOM 1897 C C . ILE A 1 236 ? -16.149 1.891 9.172 1.00 92.06 236 ILE A C 1
ATOM 1899 O O . ILE A 1 236 ? -16.606 3.018 9.049 1.00 92.06 236 ILE A O 1
ATOM 1903 N N . ASP A 1 237 ? -16.628 0.834 8.520 1.00 91.88 237 ASP A N 1
ATOM 1904 C CA . ASP A 1 237 ? -17.756 0.862 7.579 1.00 91.88 237 ASP A CA 1
ATOM 1905 C C . ASP A 1 237 ? -19.072 0.978 8.367 1.00 91.88 237 ASP A C 1
ATOM 1907 O O . ASP A 1 237 ? -19.697 -0.024 8.737 1.00 91.88 237 ASP A O 1
ATOM 1911 N N . LEU A 1 238 ? -19.434 2.208 8.735 1.00 89.06 238 LEU A N 1
ATOM 1912 C CA . LEU A 1 238 ? -20.604 2.511 9.561 1.00 89.06 238 LEU A CA 1
ATOM 1913 C C . LEU A 1 238 ? -21.890 2.410 8.745 1.00 89.06 238 LEU A C 1
ATOM 1915 O O . LEU A 1 238 ? -22.921 1.995 9.287 1.00 89.06 238 LEU A O 1
ATOM 1919 N N . ASN A 1 239 ? -21.832 2.780 7.463 1.00 89.69 239 ASN A N 1
ATOM 1920 C CA . ASN A 1 239 ? -22.984 2.772 6.565 1.00 89.69 239 ASN A CA 1
ATOM 1921 C C . ASN A 1 239 ? -23.259 1.387 5.937 1.00 89.69 239 ASN A C 1
ATOM 1923 O O . ASN A 1 239 ? -24.364 1.156 5.441 1.00 89.69 239 ASN A O 1
ATOM 1927 N N . ARG A 1 240 ? -22.312 0.446 6.054 1.00 89.81 240 ARG A N 1
ATOM 1928 C CA . ARG A 1 240 ? -22.373 -0.943 5.569 1.00 89.81 240 ARG A CA 1
ATOM 1929 C C . ARG A 1 240 ? -22.432 -1.059 4.047 1.00 89.81 240 ARG A C 1
ATOM 1931 O O . ARG A 1 240 ? -23.046 -1.997 3.529 1.00 89.81 240 ARG A O 1
ATOM 1938 N N . ASP A 1 241 ? -21.803 -0.136 3.328 1.00 89.25 241 ASP A N 1
ATOM 1939 C CA . ASP A 1 241 ? -21.683 -0.186 1.869 1.00 89.25 241 ASP A CA 1
ATOM 1940 C C . ASP A 1 241 ? -20.526 -1.089 1.396 1.00 89.25 241 ASP A C 1
ATOM 1942 O O . ASP A 1 241 ? -20.400 -1.386 0.202 1.00 89.25 241 ASP A O 1
ATOM 1946 N N . GLY A 1 242 ? -19.719 -1.584 2.340 1.00 87.19 242 GLY A N 1
ATOM 1947 C CA . GLY A 1 242 ? -18.594 -2.476 2.104 1.00 87.19 242 GLY A CA 1
ATOM 1948 C C . GLY A 1 242 ? -17.296 -1.772 1.710 1.00 87.19 242 GLY A C 1
ATOM 1949 O O . GLY A 1 242 ? -16.299 -2.469 1.477 1.00 87.19 242 GLY A O 1
ATOM 1950 N N . LYS A 1 243 ? -17.286 -0.439 1.636 1.00 84.94 243 LYS A N 1
ATOM 1951 C CA . LYS A 1 243 ? -16.117 0.377 1.308 1.00 84.94 243 LYS A CA 1
ATOM 1952 C C . LYS A 1 243 ? -15.460 0.903 2.576 1.00 84.94 243 LYS A C 1
ATOM 1954 O O . LYS A 1 243 ? -16.095 1.126 3.597 1.00 84.94 243 LYS A O 1
ATOM 1959 N N . MET A 1 244 ? -14.148 1.094 2.512 1.00 80.44 244 MET A N 1
ATOM 1960 C CA . MET A 1 244 ? -13.375 1.751 3.561 1.00 80.44 244 MET A CA 1
ATOM 1961 C C . MET A 1 244 ? -12.355 2.681 2.916 1.00 80.44 244 MET A C 1
ATOM 1963 O O . MET A 1 244 ? -11.415 2.240 2.253 1.00 80.44 244 MET A O 1
ATOM 1967 N N . SER A 1 245 ? -12.581 3.974 3.117 1.00 76.69 245 SER A N 1
ATOM 1968 C CA . SER A 1 245 ? -11.863 5.077 2.488 1.00 76.69 245 SER A CA 1
ATOM 1969 C C . SER A 1 245 ? -11.300 5.989 3.575 1.00 76.69 245 SER A C 1
ATOM 1971 O O . SER A 1 245 ? -12.038 6.414 4.466 1.00 76.69 245 SER A O 1
ATOM 1973 N N . GLY A 1 246 ? -10.005 6.307 3.496 1.00 73.06 246 GLY A N 1
ATOM 1974 C CA . GLY A 1 246 ? -9.378 7.297 4.379 1.00 73.06 246 GLY A CA 1
ATOM 1975 C C . GLY A 1 246 ? -9.885 8.716 4.111 1.00 73.06 246 GLY A C 1
ATOM 1976 O O . GLY A 1 246 ? -9.836 9.573 4.991 1.00 73.06 246 GLY A O 1
ATOM 1977 N N . LEU A 1 247 ? -10.430 8.949 2.913 1.00 71.56 247 LEU A N 1
ATOM 1978 C CA . LEU A 1 247 ? -11.057 10.206 2.516 1.00 71.56 247 LEU A CA 1
ATOM 1979 C C . LEU A 1 247 ? -12.514 10.338 2.971 1.00 71.56 247 LEU A C 1
ATOM 1981 O O . LEU A 1 247 ? -13.054 11.435 2.851 1.00 71.56 247 LEU A O 1
ATOM 1985 N N . ASN A 1 248 ? -13.159 9.275 3.475 1.00 76.38 248 ASN A N 1
ATOM 1986 C CA . ASN A 1 248 ? -14.493 9.385 4.058 1.00 76.38 248 ASN A CA 1
ATOM 1987 C C . ASN A 1 248 ? -14.378 9.840 5.520 1.00 76.38 248 ASN A C 1
ATOM 1989 O O . ASN A 1 248 ? -14.111 9.027 6.410 1.00 76.38 248 ASN A O 1
ATOM 1993 N N . PRO A 1 249 ? -14.628 11.121 5.824 1.00 75.75 249 PRO A N 1
ATOM 1994 C CA . PRO A 1 249 ? -14.418 11.638 7.160 1.00 75.75 249 PRO A CA 1
ATOM 1995 C C . PRO A 1 249 ? -15.424 11.110 8.172 1.00 75.75 249 PRO A C 1
ATOM 1997 O O . PRO A 1 249 ? -15.174 11.281 9.358 1.00 75.75 249 PRO A O 1
ATOM 2000 N N . GLU A 1 250 ? -16.534 10.492 7.762 1.00 79.69 250 GLU A N 1
ATOM 2001 C CA . GLU A 1 250 ? -17.496 9.866 8.675 1.00 79.69 250 GLU A CA 1
ATOM 2002 C C . GLU A 1 250 ? -16.999 8.508 9.185 1.00 79.69 250 GLU A C 1
ATOM 2004 O O . GLU A 1 250 ? -17.246 8.160 10.340 1.00 79.69 250 GLU A O 1
ATOM 2009 N N . GLU A 1 251 ? -16.192 7.817 8.384 1.00 84.94 251 GLU A N 1
ATOM 2010 C CA . GLU A 1 251 ? -15.758 6.431 8.603 1.00 84.94 251 GLU A CA 1
ATOM 2011 C C . GLU A 1 251 ? -14.265 6.306 8.915 1.00 84.94 251 GLU A C 1
ATOM 2013 O O . GLU A 1 251 ? -13.845 5.305 9.485 1.00 84.94 251 GLU A O 1
ATOM 2018 N N . ALA A 1 252 ? -13.478 7.344 8.628 1.00 87.25 252 ALA A N 1
ATOM 2019 C CA . ALA A 1 252 ? -12.088 7.470 9.043 1.00 87.25 252 ALA A CA 1
ATOM 2020 C C . ALA A 1 252 ? -11.974 8.245 10.364 1.00 87.25 252 ALA A C 1
ATOM 2022 O O . ALA A 1 252 ? -12.612 9.290 10.529 1.00 87.25 252 ALA A O 1
ATOM 2023 N N . LEU A 1 253 ? -11.147 7.775 11.296 1.00 86.50 253 LEU A N 1
ATOM 2024 C CA . LEU A 1 253 ? -10.916 8.372 12.615 1.00 86.50 253 LEU A CA 1
ATOM 2025 C C . LEU A 1 253 ? -9.423 8.407 12.955 1.00 86.50 253 LEU A C 1
ATOM 2027 O O . LEU A 1 253 ? -8.697 7.469 12.633 1.00 86.50 253 LEU A O 1
ATOM 2031 N N . TYR A 1 254 ? -8.991 9.462 13.642 1.00 84.56 254 TYR A N 1
ATOM 2032 C CA . TYR A 1 254 ? -7.676 9.509 14.293 1.00 84.56 254 TYR A CA 1
ATOM 2033 C C . TYR A 1 254 ? -7.643 8.632 15.560 1.00 84.56 254 TYR A C 1
ATOM 2035 O O . TYR A 1 254 ? -8.689 8.213 16.065 1.00 84.56 254 TYR A O 1
ATOM 2043 N N . TYR A 1 255 ? -6.454 8.345 16.101 1.00 81.12 255 TYR A N 1
ATOM 2044 C CA . TYR A 1 255 ? -6.280 7.381 17.202 1.00 81.12 255 TYR A CA 1
ATOM 2045 C C . TYR A 1 255 ? -6.968 7.816 18.501 1.00 81.12 255 TYR A C 1
ATOM 2047 O O . TYR A 1 255 ? -7.452 6.968 19.253 1.00 81.12 255 TYR A O 1
ATOM 2055 N N . ASP A 1 256 ? -7.021 9.120 18.778 1.00 79.06 256 ASP A N 1
ATOM 2056 C CA . ASP A 1 256 ? -7.667 9.674 19.976 1.00 79.06 256 ASP A CA 1
ATOM 2057 C C . ASP A 1 256 ? -9.156 10.004 19.778 1.00 79.06 256 ASP A C 1
ATOM 2059 O O . ASP A 1 256 ? -9.835 10.403 20.731 1.00 79.06 256 ASP A O 1
ATOM 2063 N N . GLU A 1 257 ? -9.687 9.799 18.570 1.00 85.00 257 GLU A N 1
ATOM 2064 C CA . GLU A 1 257 ? -11.095 10.007 18.274 1.00 85.00 257 GLU A CA 1
ATOM 2065 C C . GLU A 1 257 ? -11.934 8.784 18.656 1.00 85.00 257 GLU A C 1
ATOM 2067 O O . GLU A 1 257 ? -11.568 7.621 18.469 1.00 85.00 257 GLU A O 1
ATOM 2072 N N . GLY A 1 258 ? -13.127 9.053 19.187 1.00 86.81 258 GLY A N 1
ATOM 2073 C CA . GLY A 1 258 ? -14.105 8.012 19.485 1.00 86.81 258 GLY A CA 1
ATOM 2074 C C . GLY A 1 258 ? -15.292 8.025 18.528 1.00 86.81 258 GLY A C 1
ATOM 2075 O O . GLY A 1 258 ? -15.841 9.090 18.244 1.00 86.81 258 GLY A O 1
ATOM 2076 N N . PHE A 1 259 ? -15.775 6.848 18.146 1.00 87.06 259 PHE A N 1
ATOM 2077 C CA . PHE A 1 259 ? -16.975 6.640 17.331 1.00 87.06 259 PHE A CA 1
ATOM 2078 C C . PHE A 1 259 ? -18.142 6.103 18.174 1.00 87.06 259 PHE A C 1
ATOM 2080 O O . PHE A 1 259 ? -17.956 5.621 19.296 1.00 87.06 259 PHE A O 1
ATOM 2087 N N . LYS A 1 260 ? -19.368 6.212 17.653 1.00 87.12 260 LYS A N 1
ATOM 2088 C CA . LYS A 1 260 ? -20.589 5.718 18.309 1.00 87.12 260 LYS A CA 1
ATOM 2089 C C . LYS A 1 260 ? -21.147 4.522 17.541 1.00 87.12 260 LYS A C 1
ATOM 2091 O O . LYS A 1 260 ? -21.256 4.576 16.322 1.00 87.12 260 LYS A O 1
ATOM 2096 N N . ILE A 1 261 ? -21.530 3.480 18.273 1.00 87.06 261 ILE A N 1
ATOM 2097 C CA . ILE A 1 261 ? -22.348 2.366 17.784 1.00 87.06 261 ILE A CA 1
ATOM 2098 C C . ILE A 1 261 ? -23.533 2.257 18.746 1.00 87.06 261 ILE A C 1
ATOM 2100 O O . ILE A 1 261 ? -23.342 2.047 19.948 1.00 87.06 261 ILE A O 1
ATOM 2104 N N . GLY A 1 262 ? -24.735 2.519 18.230 1.00 85.12 262 GLY A N 1
ATOM 2105 C CA . GLY A 1 262 ? -25.926 2.711 19.056 1.00 85.12 262 GLY A CA 1
ATOM 2106 C C . GLY A 1 262 ? -25.732 3.842 20.067 1.00 85.12 262 GLY A C 1
ATOM 2107 O O . GLY A 1 262 ? -25.347 4.956 19.709 1.00 85.12 262 GLY A O 1
ATOM 2108 N N . SER A 1 263 ? -25.985 3.559 21.346 1.00 82.88 263 SER A N 1
ATOM 2109 C CA . SER A 1 263 ? -25.779 4.514 22.446 1.00 82.88 263 SER A CA 1
ATOM 2110 C C . SER A 1 263 ? -24.367 4.482 23.032 1.00 82.88 263 SER A C 1
ATOM 2112 O O . SER A 1 263 ? -24.008 5.359 23.821 1.00 82.88 263 SER A O 1
ATOM 2114 N N . GLN A 1 264 ? -23.560 3.478 22.676 1.00 87.44 264 GLN A N 1
ATOM 2115 C CA . GLN A 1 264 ? -22.247 3.282 23.264 1.00 87.44 264 GLN A CA 1
ATOM 2116 C C . GLN A 1 264 ? -21.168 3.935 22.411 1.00 87.44 264 GLN A C 1
ATOM 2118 O O . GLN A 1 264 ? -21.139 3.850 21.183 1.00 87.44 264 GLN A O 1
ATOM 2123 N N . ARG A 1 265 ? -20.230 4.568 23.108 1.00 88.00 265 ARG A N 1
ATOM 2124 C CA . ARG A 1 265 ? -19.051 5.162 22.506 1.00 88.00 265 ARG A CA 1
ATOM 2125 C C . ARG A 1 265 ? -17.833 4.272 22.654 1.00 88.00 265 ARG A C 1
ATOM 2127 O O . ARG A 1 265 ? -17.649 3.672 23.716 1.00 88.00 265 ARG A O 1
ATOM 2134 N N . TYR A 1 266 ? -17.004 4.242 21.622 1.00 89.00 266 TYR A N 1
ATOM 2135 C CA . TYR A 1 266 ? -15.807 3.422 21.522 1.00 89.00 266 TYR A CA 1
ATOM 2136 C C . TYR A 1 266 ? -14.630 4.241 20.998 1.00 89.00 266 TYR A C 1
ATOM 2138 O O . TYR A 1 266 ? -14.843 5.213 20.281 1.00 89.00 266 TYR A O 1
ATOM 2146 N N . SER A 1 267 ? -13.408 3.859 21.349 1.00 88.94 267 SER A N 1
ATOM 2147 C CA . SER A 1 267 ? -12.176 4.451 20.816 1.00 88.94 267 SER A CA 1
ATOM 2148 C C . SER A 1 267 ? -11.118 3.381 20.610 1.00 88.94 267 SER A C 1
ATOM 2150 O O . SER A 1 267 ? -11.102 2.356 21.304 1.00 88.94 267 SER A O 1
ATOM 2152 N N . LEU A 1 268 ? -10.220 3.640 19.666 1.00 91.00 268 LEU A N 1
ATOM 2153 C CA . LEU A 1 268 ? -8.994 2.876 19.515 1.00 91.00 268 LEU A CA 1
ATOM 2154 C C . LEU A 1 268 ? -8.103 3.100 20.742 1.0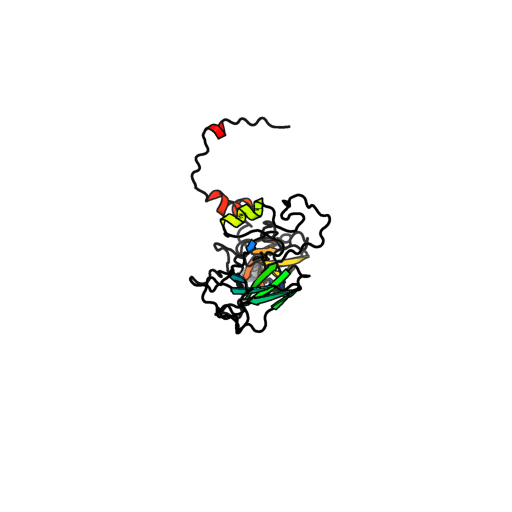0 91.00 268 LEU A C 1
ATOM 2156 O O . LEU A 1 268 ? -8.060 4.190 21.303 1.00 91.00 268 LEU A O 1
ATOM 2160 N N . THR A 1 269 ? -7.428 2.053 21.201 1.00 90.06 269 THR A N 1
ATOM 2161 C CA . THR A 1 269 ? -6.503 2.140 22.348 1.00 90.06 269 THR A CA 1
ATOM 2162 C C . THR A 1 269 ? -5.168 1.473 22.095 1.00 90.06 269 THR A C 1
ATOM 2164 O O . THR A 1 269 ? -4.207 1.744 22.806 1.00 90.06 269 THR A O 1
ATOM 2167 N N . GLU A 1 270 ? -5.111 0.579 21.115 1.00 92.56 270 GLU A N 1
ATOM 2168 C CA . GLU A 1 270 ? -3.909 -0.165 20.780 1.00 92.56 270 GLU A CA 1
ATOM 2169 C C . GLU A 1 270 ? -4.000 -0.587 19.320 1.00 92.56 270 GLU A C 1
ATOM 2171 O O . GLU A 1 270 ? -5.064 -1.020 18.858 1.00 92.56 270 GLU A O 1
ATOM 2176 N N . VAL A 1 271 ? -2.872 -0.494 18.630 1.00 94.38 271 VAL A N 1
ATOM 2177 C CA . VAL A 1 271 ? -2.675 -1.016 17.284 1.00 94.38 271 VAL A CA 1
ATOM 2178 C C . VAL A 1 271 ? -1.407 -1.843 17.316 1.00 94.38 271 VAL A C 1
ATOM 2180 O O . VAL A 1 271 ? -0.385 -1.414 17.850 1.00 94.38 271 VAL A O 1
ATOM 2183 N N . ASP A 1 272 ? -1.485 -3.057 16.785 1.00 95.75 272 ASP A N 1
ATOM 2184 C CA . ASP A 1 272 ? -0.287 -3.837 16.526 1.00 95.75 272 ASP A CA 1
ATOM 2185 C C . ASP A 1 272 ? 0.553 -3.126 15.454 1.00 95.75 272 ASP A C 1
ATOM 2187 O O . ASP A 1 272 ? 0.008 -2.868 14.381 1.00 95.75 272 ASP A O 1
ATOM 2191 N N . PRO A 1 273 ? 1.858 -2.876 15.669 1.00 93.25 273 PRO A N 1
ATOM 2192 C CA . PRO A 1 273 ? 2.687 -2.136 14.715 1.00 93.25 273 PRO A CA 1
ATOM 2193 C C . PRO A 1 273 ? 2.737 -2.738 13.308 1.00 93.25 273 PRO A C 1
ATOM 2195 O O . PRO A 1 273 ? 3.045 -2.031 12.367 1.00 93.25 273 PRO A O 1
ATOM 2198 N N . TYR A 1 274 ? 2.401 -4.020 13.136 1.00 93.38 274 TYR A N 1
ATOM 2199 C CA . TYR A 1 274 ? 2.339 -4.688 11.832 1.00 93.38 274 TYR A CA 1
ATOM 2200 C C . TYR A 1 274 ? 0.896 -4.906 11.362 1.00 93.38 274 TYR A C 1
ATOM 2202 O O . TYR A 1 274 ? 0.617 -5.810 10.568 1.00 93.38 274 TYR A O 1
ATOM 2210 N N . GLY A 1 275 ? -0.056 -4.141 11.902 1.00 93.50 275 GLY A N 1
ATOM 2211 C CA . GLY A 1 275 ? -1.469 -4.151 11.541 1.00 93.50 275 GLY A CA 1
ATOM 2212 C C . GLY A 1 275 ? -2.143 -5.518 11.676 1.00 93.50 275 GLY A C 1
ATOM 2213 O O . GLY A 1 275 ? -3.010 -5.841 10.867 1.00 93.50 275 GLY A O 1
ATOM 2214 N N . ARG A 1 276 ? -1.741 -6.367 12.634 1.00 95.81 276 ARG A N 1
ATOM 2215 C CA . ARG A 1 276 ? -2.334 -7.713 12.826 1.00 95.81 276 ARG A CA 1
ATOM 2216 C C . ARG A 1 276 ? -3.589 -7.699 13.695 1.00 95.81 276 ARG A C 1
ATOM 2218 O O . ARG A 1 276 ? -4.450 -8.574 13.561 1.00 95.81 276 ARG A O 1
ATOM 2225 N N . PHE A 1 277 ? -3.694 -6.740 14.606 1.00 96.94 277 PHE A N 1
ATOM 2226 C CA . PHE A 1 277 ? -4.876 -6.539 15.434 1.00 96.94 277 PHE A CA 1
ATOM 2227 C C . PHE A 1 277 ? -4.999 -5.085 15.882 1.00 96.94 277 PHE A C 1
ATOM 2229 O O . PHE A 1 277 ? -4.025 -4.334 15.881 1.00 96.94 277 PHE A O 1
ATOM 2236 N N . ILE A 1 278 ? -6.205 -4.730 16.311 1.00 96.19 278 ILE A N 1
ATOM 2237 C CA . ILE A 1 278 ? -6.492 -3.493 17.036 1.00 96.19 278 ILE A CA 1
ATOM 2238 C C . ILE A 1 278 ? -7.267 -3.800 18.310 1.00 96.19 278 ILE A C 1
ATOM 2240 O O . ILE A 1 278 ? -7.960 -4.821 18.410 1.00 96.19 278 ILE A O 1
ATOM 2244 N N . LYS A 1 279 ? -7.172 -2.894 19.279 1.00 94.94 279 LYS A N 1
ATOM 2245 C CA . LYS A 1 279 ? -7.911 -2.957 20.535 1.00 94.94 279 LYS A CA 1
ATOM 2246 C C . LYS A 1 279 ? -8.779 -1.728 20.698 1.00 94.94 279 LYS A C 1
ATOM 2248 O O . LYS A 1 279 ? -8.301 -0.593 20.674 1.00 94.94 279 LYS A O 1
ATOM 2253 N N . ILE A 1 280 ? -10.055 -1.981 20.934 1.00 92.88 280 ILE A N 1
ATOM 2254 C CA . ILE A 1 280 ? -11.079 -0.958 21.084 1.00 92.88 280 ILE A CA 1
ATOM 2255 C C . ILE A 1 280 ? -11.648 -1.063 22.490 1.00 92.88 280 ILE A C 1
ATOM 2257 O O . ILE A 1 280 ? -11.953 -2.155 22.972 1.00 92.88 280 ILE A O 1
ATOM 2261 N N . THR A 1 281 ? -11.822 0.066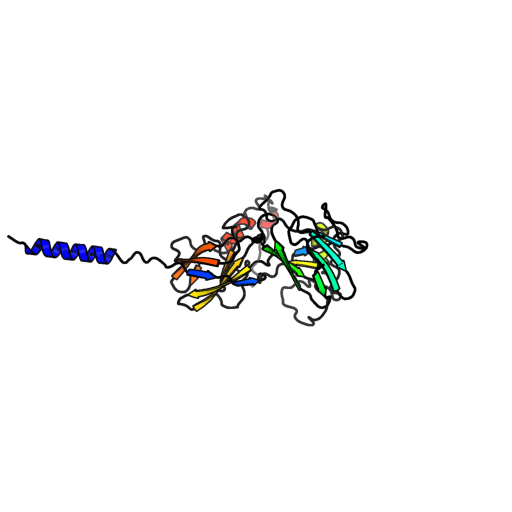 23.158 1.00 90.62 281 THR A N 1
ATOM 2262 C CA . THR A 1 281 ? -12.488 0.125 24.463 1.00 90.62 281 THR A CA 1
ATOM 2263 C C . THR A 1 281 ? -13.650 1.096 24.402 1.00 90.62 281 THR A C 1
ATOM 2265 O O . THR A 1 281 ? -13.788 1.868 23.453 1.00 90.62 281 THR A O 1
ATOM 2268 N N . ARG A 1 282 ? -14.531 1.051 25.404 1.00 87.56 282 ARG A N 1
ATOM 2269 C CA . ARG A 1 282 ? -15.523 2.108 25.569 1.00 87.56 282 ARG A CA 1
ATOM 2270 C C . ARG A 1 282 ? -14.800 3.416 25.874 1.00 87.56 282 ARG A C 1
ATOM 2272 O O . ARG A 1 282 ? -14.046 3.493 26.841 1.00 87.56 282 ARG A O 1
ATOM 2279 N N . ALA A 1 283 ? -15.060 4.428 25.060 1.00 78.69 283 ALA A N 1
ATOM 2280 C CA . ALA A 1 283 ? -14.439 5.732 25.213 1.00 78.69 283 ALA A CA 1
ATOM 2281 C C . ALA A 1 283 ? -15.127 6.539 26.319 1.00 78.69 283 ALA A C 1
ATOM 2283 O O . ALA A 1 283 ? -16.356 6.613 26.370 1.00 78.69 283 ALA A O 1
ATOM 2284 N N . THR A 1 284 ? -14.324 7.213 27.140 1.00 64.56 284 THR A N 1
ATOM 2285 C CA . THR A 1 284 ? -14.751 8.326 28.008 1.00 64.56 284 THR A CA 1
ATOM 2286 C C . THR A 1 284 ? -14.238 9.688 27.507 1.00 64.56 284 THR A C 1
ATOM 2288 O O . THR A 1 284 ? -14.588 10.714 28.082 1.00 64.56 284 THR A O 1
ATOM 2291 N N . GLY A 1 285 ? -13.413 9.697 26.447 1.00 56.38 285 GLY A N 1
ATOM 2292 C CA . GLY A 1 285 ? -12.685 10.860 25.913 1.00 56.38 285 GLY A CA 1
ATOM 2293 C C . GLY A 1 285 ? -13.342 11.590 24.728 1.00 56.38 285 GLY A C 1
ATOM 2294 O O . GLY A 1 285 ? -14.493 11.329 24.387 1.00 56.38 285 GLY A O 1
ATOM 2295 N N . LYS A 1 286 ? -12.599 12.539 24.132 1.00 63.09 286 LYS A N 1
ATOM 2296 C CA . LYS A 1 286 ? -13.025 13.612 23.197 1.00 63.09 286 LYS A CA 1
ATOM 2297 C C . LYS A 1 286 ? -13.892 13.155 22.031 1.00 63.09 286 LYS A C 1
ATOM 2299 O O . LYS A 1 286 ? -13.668 12.073 21.505 1.00 63.09 286 LYS A O 1
ATOM 2304 N N . GLU A 1 287 ? -14.884 13.967 21.646 1.00 67.44 287 GLU A N 1
ATOM 2305 C CA . GLU A 1 287 ? -15.699 13.766 20.435 1.00 67.44 287 GLU A CA 1
ATOM 2306 C C . GLU A 1 287 ? -14.849 13.720 19.165 1.00 67.44 287 GLU A C 1
ATOM 2308 O O . GLU A 1 287 ? -13.762 14.288 19.127 1.00 67.44 287 GLU A O 1
ATOM 2313 N N . LYS A 1 288 ? -15.331 12.980 18.158 1.00 71.38 288 LYS A N 1
ATOM 2314 C CA . LYS A 1 288 ? -14.737 13.001 16.822 1.00 71.38 288 LYS A CA 1
ATOM 2315 C C . LYS A 1 288 ? -14.700 14.451 16.342 1.00 71.38 288 LYS A C 1
ATOM 2317 O O . LYS A 1 288 ? -15.712 15.143 16.483 1.00 71.38 288 LYS A O 1
ATOM 2322 N N . LEU A 1 289 ? -13.572 14.900 15.797 1.00 63.31 289 LEU A N 1
ATOM 2323 C CA . LEU A 1 289 ? -13.475 16.266 15.309 1.00 63.31 289 LEU A CA 1
ATOM 2324 C C . LEU A 1 289 ? -14.385 16.431 14.082 1.00 63.31 289 LEU A C 1
ATOM 2326 O O . LEU A 1 289 ? -14.424 15.552 13.211 1.00 63.31 289 LEU A O 1
ATOM 2330 N N . PRO A 1 290 ? -15.136 17.540 13.983 1.00 56.94 290 PRO A N 1
ATOM 2331 C CA . PRO A 1 290 ? -15.884 17.861 12.779 1.00 56.94 290 PRO A CA 1
ATOM 2332 C C . PRO A 1 290 ? -14.966 17.895 11.551 1.00 56.94 290 PRO A C 1
ATOM 2334 O O . PRO A 1 290 ? -13.829 18.360 11.618 1.00 56.94 290 PRO A O 1
ATOM 2337 N N . LEU A 1 291 ? -15.487 17.473 10.397 1.00 47.97 291 LEU A N 1
ATOM 2338 C CA . LEU A 1 291 ? -14.760 17.450 9.121 1.00 47.97 291 LEU A CA 1
ATOM 2339 C C . LEU A 1 291 ? -14.031 18.771 8.804 1.00 47.97 291 LEU A C 1
ATOM 2341 O O . LEU A 1 291 ? -12.897 18.757 8.335 1.00 47.97 291 LEU A O 1
ATOM 2345 N N . LEU A 1 292 ? -14.663 19.910 9.101 1.00 42.75 292 LEU A N 1
ATOM 2346 C CA . LEU A 1 292 ? -14.095 21.240 8.862 1.00 42.75 292 LEU A CA 1
ATOM 2347 C C . LEU A 1 292 ? -12.814 21.503 9.668 1.00 42.75 292 LEU A C 1
ATOM 2349 O O . LEU A 1 292 ? -11.927 22.196 9.180 1.00 42.75 292 LEU A O 1
ATOM 2353 N N . GLU A 1 293 ? -12.682 20.927 10.863 1.00 49.38 293 GLU A N 1
ATOM 2354 C CA . GLU A 1 293 ? -11.466 21.044 11.676 1.00 49.38 293 GLU A CA 1
ATOM 2355 C C . GLU A 1 293 ? -10.350 20.136 11.147 1.00 49.38 293 GLU A C 1
ATOM 2357 O O . GLU A 1 293 ? -9.185 20.529 11.168 1.00 49.38 293 GLU A O 1
ATOM 2362 N N . ARG A 1 294 ? -10.704 18.979 10.565 1.00 52.34 294 ARG A N 1
ATOM 2363 C CA . ARG A 1 294 ? -9.750 18.088 9.876 1.00 52.34 294 ARG A CA 1
ATOM 2364 C C . ARG A 1 294 ? -9.209 18.723 8.591 1.00 52.34 294 ARG A C 1
ATOM 2366 O O . ARG A 1 294 ? -8.019 18.645 8.321 1.00 52.34 294 ARG A O 1
ATOM 2373 N N . MET A 1 295 ? -10.059 19.417 7.830 1.00 40.94 295 MET A N 1
ATOM 2374 C CA . MET A 1 295 ? -9.653 20.164 6.626 1.00 40.94 295 MET A CA 1
ATOM 2375 C C . MET A 1 295 ? -8.939 21.489 6.953 1.00 40.94 295 MET A C 1
ATOM 2377 O O . MET A 1 295 ? -8.179 22.015 6.138 1.00 40.94 295 MET A O 1
ATOM 2381 N N . GLY A 1 296 ? -9.166 22.051 8.142 1.00 37.94 296 GLY A N 1
ATOM 2382 C CA . GLY A 1 296 ? -8.602 23.330 8.577 1.00 37.94 296 GLY A CA 1
ATOM 2383 C C . GLY A 1 296 ? -7.099 23.310 8.881 1.00 37.94 296 GLY A C 1
ATOM 2384 O O . GLY A 1 296 ? -6.502 24.380 8.956 1.00 37.94 296 GLY A O 1
ATOM 2385 N N . GLY A 1 297 ? -6.471 22.136 9.019 1.00 38.78 297 GLY A N 1
ATOM 2386 C CA . GLY A 1 297 ? -5.034 22.009 9.304 1.00 38.78 297 GLY A CA 1
ATOM 2387 C C . GLY A 1 297 ? -4.129 22.514 8.176 1.00 38.78 297 GLY A C 1
ATOM 2388 O O . GLY A 1 297 ? -3.211 23.293 8.439 1.00 38.78 297 GLY A O 1
ATOM 2389 N N . ASP A 1 298 ? -4.451 22.161 6.929 1.00 35.81 298 ASP A N 1
ATOM 2390 C CA . ASP A 1 298 ? -3.668 22.553 5.746 1.00 35.81 298 ASP A CA 1
ATOM 2391 C C . ASP A 1 298 ? -4.254 23.766 5.020 1.00 35.81 298 ASP A C 1
ATOM 2393 O O . ASP A 1 298 ? -3.518 24.615 4.512 1.00 35.81 298 ASP A O 1
ATOM 2397 N N . THR A 1 299 ? -5.580 23.931 5.029 1.00 30.81 299 THR A N 1
ATOM 2398 C CA . THR A 1 299 ? -6.217 25.030 4.284 1.00 30.81 299 THR A CA 1
ATOM 2399 C C . THR A 1 299 ? -6.112 26.391 4.993 1.00 30.81 299 THR A C 1
ATOM 2401 O O . THR A 1 299 ? -6.219 27.425 4.336 1.00 30.81 299 THR A O 1
ATOM 2404 N N . LEU A 1 300 ? -5.862 26.432 6.313 1.00 31.27 300 LEU A N 1
ATOM 2405 C CA . LEU A 1 300 ? -5.718 27.687 7.082 1.00 31.27 300 LEU A CA 1
ATOM 2406 C C . LEU A 1 300 ? -4.271 28.022 7.485 1.00 31.27 300 LEU A C 1
ATOM 2408 O O . LEU A 1 300 ? -4.024 29.130 7.961 1.00 31.27 300 LEU A O 1
ATOM 2412 N N . LYS A 1 301 ? -3.300 27.123 7.258 1.00 30.70 301 LYS A N 1
ATOM 2413 C CA . LYS A 1 301 ? -1.863 27.395 7.471 1.00 30.70 301 LYS A CA 1
ATOM 2414 C C . LYS A 1 301 ? -1.112 27.843 6.217 1.00 30.70 301 LYS A C 1
ATOM 2416 O O . LYS A 1 301 ? 0.076 28.141 6.293 1.00 30.70 301 LYS A O 1
ATOM 2421 N N . SER A 1 302 ? -1.800 28.025 5.092 1.00 31.17 302 SER A N 1
ATOM 2422 C CA . SER A 1 302 ? -1.299 28.875 4.009 1.00 31.17 302 SER A CA 1
ATOM 2423 C C . SER A 1 302 ? -1.469 30.353 4.386 1.00 31.17 302 SER A C 1
ATOM 2425 O O . SER A 1 302 ? -2.242 31.096 3.783 1.00 31.17 302 SER A O 1
ATOM 2427 N N . THR A 1 303 ? -0.695 30.823 5.365 1.00 31.30 303 THR A N 1
ATOM 2428 C CA . THR A 1 303 ? -0.439 32.256 5.575 1.00 31.30 303 THR A CA 1
ATOM 2429 C C . THR A 1 303 ? 0.575 32.791 4.559 1.00 31.30 303 THR A C 1
ATOM 2431 O O . THR A 1 303 ? 1.396 33.647 4.886 1.00 31.30 303 THR A O 1
ATOM 2434 N N . SER A 1 304 ? 0.530 32.339 3.301 1.00 31.14 304 SER A N 1
ATOM 2435 C CA . SER A 1 304 ? 0.974 33.211 2.221 1.00 31.14 304 SER A CA 1
ATOM 2436 C C . SER A 1 304 ? -0.042 34.344 2.167 1.00 31.14 304 SER A C 1
ATOM 2438 O O . SER A 1 304 ? -1.190 34.150 1.764 1.00 31.14 304 SER A O 1
ATOM 2440 N N . THR A 1 305 ? 0.361 35.518 2.631 1.00 34.03 305 THR A N 1
ATOM 2441 C CA . THR A 1 305 ? -0.377 36.770 2.495 1.00 34.03 305 THR A CA 1
ATOM 2442 C C . THR A 1 305 ? -0.514 37.132 1.015 1.00 34.03 305 THR A C 1
ATOM 2444 O O . THR A 1 305 ? 0.091 38.079 0.521 1.00 34.03 305 THR A O 1
ATOM 2447 N N . PHE A 1 306 ? -1.365 36.415 0.283 1.00 30.33 306 PHE A N 1
ATOM 2448 C CA . PHE A 1 306 ? -1.975 36.968 -0.910 1.00 30.33 306 PHE A CA 1
ATOM 2449 C C . PHE A 1 306 ? -2.912 38.063 -0.420 1.00 30.33 306 PHE A C 1
ATOM 2451 O O . PHE A 1 306 ? -4.038 37.812 0.005 1.00 30.33 306 PHE A O 1
ATOM 2458 N N . LYS A 1 307 ? -2.420 39.307 -0.427 1.00 31.30 307 LYS A N 1
ATOM 2459 C CA . LYS A 1 307 ? -3.295 40.475 -0.376 1.00 31.30 307 LYS A CA 1
ATOM 2460 C C . LYS A 1 307 ? -4.257 40.336 -1.550 1.00 31.30 307 LYS A C 1
ATOM 2462 O O . LYS A 1 307 ? -3.879 40.599 -2.691 1.00 31.30 307 LYS A O 1
ATOM 2467 N N . LEU A 1 308 ? -5.478 39.886 -1.267 1.00 36.41 308 LEU A N 1
ATOM 2468 C CA . LEU A 1 308 ? -6.571 39.916 -2.226 1.00 36.41 308 LEU A CA 1
ATOM 2469 C C . LEU A 1 308 ? -6.646 41.338 -2.778 1.00 36.41 308 LEU A C 1
ATOM 2471 O O . LEU A 1 308 ? -6.687 42.311 -2.019 1.00 36.41 308 LEU A O 1
ATOM 2475 N N . ASN A 1 309 ? -6.579 41.453 -4.104 1.00 33.91 309 ASN A N 1
ATOM 2476 C CA . ASN A 1 309 ? -6.613 42.735 -4.788 1.00 33.91 309 ASN A CA 1
ATOM 2477 C C . ASN A 1 309 ? -7.864 43.507 -4.314 1.00 33.91 309 ASN A C 1
ATOM 2479 O O . ASN A 1 309 ? -8.954 42.931 -4.348 1.00 33.91 309 ASN A O 1
ATOM 2483 N N . PRO A 1 310 ? -7.756 44.782 -3.890 1.00 38.53 310 PRO A N 1
ATOM 2484 C CA . PRO A 1 310 ? -8.894 45.589 -3.436 1.00 38.53 310 PRO A CA 1
ATOM 2485 C C . PRO A 1 310 ? -10.083 45.636 -4.413 1.00 38.53 310 PRO A C 1
ATOM 2487 O O . PRO A 1 310 ? -11.197 45.952 -4.004 1.00 38.53 310 PRO A O 1
ATOM 2490 N N . GLY A 1 311 ? -9.869 45.312 -5.695 1.00 38.31 311 GLY A N 1
ATOM 2491 C CA . GLY A 1 311 ? -10.936 45.150 -6.685 1.00 38.31 311 GLY A CA 1
ATOM 2492 C C . GLY A 1 311 ? -11.862 43.945 -6.459 1.00 38.31 311 GLY A C 1
ATOM 2493 O O . GLY A 1 311 ? -13.007 43.997 -6.895 1.00 38.31 311 GLY A O 1
ATOM 2494 N N . PHE A 1 312 ? -11.421 42.898 -5.752 1.00 36.28 312 PHE A N 1
ATOM 2495 C CA . PHE A 1 312 ? -12.226 41.699 -5.474 1.00 36.28 312 PHE A CA 1
ATOM 2496 C C . PHE A 1 312 ? -13.453 42.018 -4.603 1.00 36.28 312 PHE A C 1
ATOM 2498 O O . PHE A 1 312 ? -14.551 41.547 -4.874 1.00 36.28 312 PHE A O 1
ATOM 2505 N N . TRP A 1 313 ? -13.298 42.918 -3.627 1.00 38.50 313 TRP A N 1
ATOM 2506 C CA . TRP A 1 313 ? -14.377 43.350 -2.727 1.00 38.50 313 TRP A CA 1
ATOM 2507 C C . TRP A 1 313 ? -15.398 44.298 -3.368 1.00 38.50 313 TRP A C 1
ATOM 2509 O O . TRP A 1 313 ? -16.368 44.680 -2.721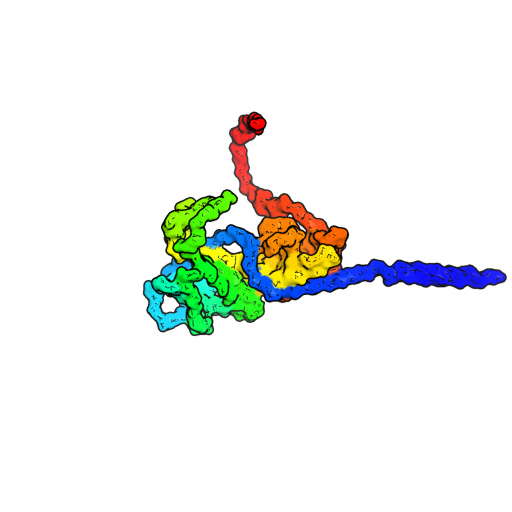 1.00 38.50 313 TRP A O 1
ATOM 2519 N N . LYS A 1 314 ? -15.187 44.705 -4.626 1.00 41.34 314 LYS A N 1
ATOM 2520 C CA . LYS A 1 314 ? -16.134 45.551 -5.369 1.00 41.34 314 LYS A CA 1
ATOM 2521 C C . LYS A 1 314 ? -17.117 44.751 -6.225 1.00 41.34 314 LYS A C 1
ATOM 2523 O O . LYS A 1 314 ? -17.962 45.357 -6.878 1.00 41.34 314 LYS A O 1
ATOM 2528 N N . LEU A 1 315 ? -17.024 43.421 -6.238 1.00 34.75 315 LEU A N 1
ATOM 2529 C CA . LEU A 1 315 ? -17.984 42.576 -6.939 1.00 34.75 315 LEU A CA 1
ATOM 2530 C C . LEU A 1 315 ? -19.242 42.410 -6.077 1.00 34.75 315 LEU A C 1
ATOM 2532 O O . LEU A 1 315 ? -19.247 41.669 -5.099 1.00 34.75 315 LEU A O 1
ATOM 2536 N N . SER A 1 316 ? -20.312 43.120 -6.436 1.00 34.50 316 SER A N 1
ATOM 2537 C CA . SER A 1 316 ? -21.656 42.840 -5.932 1.00 34.50 316 SER A CA 1
ATOM 2538 C C . SER A 1 316 ? -22.228 41.653 -6.706 1.00 34.50 316 SER A C 1
ATOM 2540 O O . SER A 1 316 ? -22.540 41.785 -7.891 1.00 34.50 316 SER A O 1
ATOM 2542 N N . PHE A 1 317 ? -22.355 40.500 -6.057 1.00 36.34 317 PHE A N 1
ATOM 2543 C CA . PHE A 1 317 ? -23.073 39.366 -6.629 1.00 36.34 317 PHE A CA 1
ATOM 2544 C C . PHE A 1 317 ? -24.564 39.599 -6.391 1.00 36.34 317 PHE A C 1
ATOM 2546 O O . PHE A 1 317 ? -25.004 39.684 -5.249 1.00 36.34 317 PHE A O 1
ATOM 2553 N N . SER A 1 318 ? -25.330 39.781 -7.465 1.00 35.41 318 SER A N 1
ATOM 2554 C CA . SER A 1 318 ? -26.786 39.701 -7.397 1.00 35.41 318 SER A CA 1
ATOM 2555 C C . SER A 1 318 ? -27.170 38.229 -7.370 1.00 35.41 318 SER A C 1
ATOM 2557 O O . SER A 1 318 ? -26.758 37.488 -8.266 1.00 35.41 318 SER A O 1
ATOM 2559 N N . ASP A 1 319 ? -27.933 37.830 -6.356 1.00 33.19 319 ASP A N 1
ATOM 2560 C CA . ASP A 1 319 ? -28.448 36.473 -6.208 1.00 33.19 319 ASP A CA 1
ATOM 2561 C C . ASP A 1 319 ? -29.120 36.016 -7.507 1.00 33.19 319 ASP A C 1
ATOM 2563 O O . ASP A 1 319 ? -30.032 36.668 -8.023 1.00 33.19 319 ASP A O 1
ATOM 2567 N N . VAL A 1 320 ? -28.644 34.900 -8.055 1.00 33.47 320 VAL A N 1
ATOM 2568 C CA . VAL A 1 320 ? -29.342 34.204 -9.133 1.00 33.47 320 VAL A CA 1
ATOM 2569 C C . VAL A 1 320 ? -30.371 33.304 -8.458 1.00 33.47 320 VAL A C 1
ATOM 2571 O O . VAL A 1 320 ? -29.998 32.350 -7.776 1.00 33.47 320 VAL A O 1
ATOM 2574 N N . ILE A 1 321 ? -31.646 33.670 -8.611 1.00 37.59 321 ILE A N 1
ATOM 2575 C CA . ILE A 1 321 ? -32.803 32.790 -8.385 1.00 37.59 321 ILE A CA 1
ATOM 2576 C C . ILE A 1 321 ? -32.781 31.685 -9.441 1.00 37.59 321 ILE A C 1
ATOM 2578 O O . ILE A 1 321 ? -32.555 32.023 -10.627 1.00 37.59 321 ILE A O 1
#